Protein AF-D3FB21-F1 (afdb_monomer_lite)

Radius of gyration: 20.63 Å; chains: 1; bounding box: 54×38×69 Å

Organism: Conexibacter woesei (strain DSM 14684 / CCUG 47730 / CIP 108061 / JCM 11494 / NBRC 100937 / ID131577) (NCBI:txid469383)

Foldseek 3Di:
DWDKDKFKKWKWKWKKKKKWFWDWPDDDPAKIKTWIKIKMKTAGLPDTDIWMWIATDFKIKIFWRKDFQRIKMWIDIPDIDIDQDDPPDDGDDDDDADTGMFTAMKTKMKIFADAQDPPDDPVRPRWTFIKIKIAGADRAAGDVSSCVRQPPFADEQSPPPQRQDSNRHHGDIHIATQPGTSVVVVPADAFDKDKAKWWWWAFRNYIYTDRDDDDDDDDDDGMIMTMIMIMMMHGHD

Structure (mmCIF, N/CA/C/O backbone):
data_AF-D3FB21-F1
#
_entry.id   AF-D3FB21-F1
#
loop_
_atom_site.group_PDB
_atom_site.id
_atom_site.type_symbol
_atom_site.label_atom_id
_atom_site.label_alt_id
_atom_site.label_comp_id
_atom_site.label_asym_id
_atom_site.label_entity_id
_atom_site.label_seq_id
_atom_site.pdbx_PDB_ins_code
_atom_site.Cartn_x
_atom_site.Cartn_y
_atom_site.Cartn_z
_atom_site.occupancy
_atom_site.B_iso_or_equiv
_atom_site.auth_seq_id
_atom_site.auth_comp_id
_atom_site.auth_asym_id
_atom_site.auth_atom_id
_atom_site.pdbx_PDB_model_num
ATOM 1 N N . MET A 1 1 ? -33.793 0.107 12.041 1.00 43.72 1 MET A N 1
ATOM 2 C CA . MET A 1 1 ? -32.694 1.070 11.803 1.00 43.72 1 MET A CA 1
ATOM 3 C C . MET A 1 1 ? -31.368 0.356 12.033 1.00 43.72 1 MET A C 1
ATOM 5 O O . MET A 1 1 ? -31.264 -0.307 13.063 1.00 43.72 1 MET A O 1
ATOM 9 N N . PRO A 1 2 ? -30.390 0.428 11.112 1.00 54.47 2 PRO A N 1
ATOM 10 C CA . PRO A 1 2 ? -29.080 -0.192 11.311 1.00 54.47 2 PRO A CA 1
ATOM 11 C C . PRO A 1 2 ? -28.399 0.386 12.555 1.00 54.47 2 PRO A C 1
ATOM 13 O O . PRO A 1 2 ? -28.370 1.603 12.744 1.00 54.47 2 PRO A O 1
ATOM 16 N N . LYS A 1 3 ? -27.860 -0.474 13.425 1.00 71.75 3 LYS A N 1
ATOM 17 C CA . LYS A 1 3 ? -27.187 -0.044 14.657 1.00 71.75 3 LYS A CA 1
ATOM 18 C C . LYS A 1 3 ? -25.787 0.476 14.325 1.00 71.75 3 LYS A C 1
ATOM 20 O O . LYS A 1 3 ? -24.827 -0.290 14.289 1.00 71.75 3 LYS A O 1
ATOM 25 N N . LEU A 1 4 ? -25.679 1.782 14.092 1.00 80.31 4 LEU A N 1
ATOM 26 C CA . LEU A 1 4 ? -24.396 2.467 13.962 1.00 80.31 4 LEU A CA 1
ATOM 27 C C . LEU A 1 4 ? -23.657 2.414 15.304 1.00 80.31 4 LEU A C 1
ATOM 29 O O . LEU A 1 4 ? -24.146 2.929 16.309 1.00 80.31 4 LEU A O 1
ATOM 33 N N . THR A 1 5 ? -22.481 1.791 15.323 1.00 87.19 5 THR A N 1
ATOM 34 C CA . THR A 1 5 ? -21.623 1.750 16.512 1.00 87.19 5 THR A CA 1
ATOM 35 C C . THR A 1 5 ? -20.340 2.513 16.228 1.00 87.19 5 THR A C 1
ATOM 37 O O . THR A 1 5 ? -19.599 2.161 15.313 1.00 87.19 5 THR A O 1
ATOM 40 N N . ASN A 1 6 ? -20.077 3.545 17.031 1.00 91.44 6 ASN A N 1
ATOM 41 C CA . ASN A 1 6 ? -18.876 4.366 16.944 1.00 91.44 6 ASN A CA 1
ATOM 42 C C . ASN A 1 6 ? -18.119 4.317 18.266 1.00 91.44 6 ASN A C 1
ATOM 44 O O . ASN A 1 6 ? -18.708 4.551 19.321 1.00 91.44 6 ASN A O 1
ATOM 48 N N . TYR A 1 7 ? -16.816 4.053 18.218 1.00 92.69 7 TYR A N 1
ATOM 49 C CA . TYR A 1 7 ? -15.962 4.190 19.395 1.00 92.69 7 TYR A CA 1
ATOM 50 C C . TYR A 1 7 ? -14.536 4.612 19.027 1.00 92.69 7 TYR A C 1
ATOM 52 O O . TYR A 1 7 ? -14.053 4.322 17.926 1.00 92.69 7 TYR A O 1
ATOM 60 N N . PRO A 1 8 ? -13.831 5.300 19.944 1.00 96.62 8 PRO A N 1
ATOM 61 C CA . PRO A 1 8 ? -12.456 5.700 19.710 1.00 96.62 8 PRO A CA 1
ATOM 62 C C . PRO A 1 8 ? -11.529 4.480 19.736 1.00 96.62 8 PRO A C 1
ATOM 64 O O . PRO A 1 8 ? -11.621 3.595 20.598 1.00 96.62 8 PRO A O 1
ATOM 67 N N . ALA A 1 9 ? -10.591 4.459 18.797 1.00 97.88 9 ALA A N 1
ATOM 68 C CA . ALA A 1 9 ? -9.589 3.418 18.645 1.00 97.88 9 ALA A CA 1
ATOM 69 C C . ALA A 1 9 ? -8.212 4.023 18.329 1.00 97.88 9 ALA A C 1
ATOM 71 O O . ALA A 1 9 ? -8.063 5.227 18.104 1.00 97.88 9 ALA A O 1
ATOM 72 N N . THR A 1 10 ? -7.185 3.180 18.307 1.00 98.50 10 THR A N 1
ATOM 73 C CA . THR A 1 10 ? -5.897 3.500 17.691 1.00 98.50 10 THR A CA 1
ATOM 74 C C . THR A 1 10 ? -5.586 2.523 16.572 1.00 98.50 10 THR A C 1
ATOM 76 O O . THR A 1 10 ? -5.784 1.325 16.765 1.00 98.50 10 THR A O 1
ATOM 79 N N . LEU A 1 11 ? -5.064 3.027 15.457 1.00 98.44 11 LEU A N 1
ATOM 80 C CA . LEU A 1 11 ? -4.566 2.257 14.323 1.00 98.44 11 LEU A CA 1
ATOM 81 C C . LEU A 1 11 ? -3.045 2.400 14.238 1.00 98.44 11 LEU A C 1
ATOM 83 O O . LEU A 1 11 ? -2.527 3.516 14.269 1.00 98.44 11 LEU A O 1
ATOM 87 N N . ASP A 1 12 ? -2.351 1.279 14.129 1.00 98.50 12 ASP A N 1
ATOM 88 C CA . ASP A 1 12 ? -0.922 1.204 13.855 1.00 98.50 12 ASP A CA 1
ATOM 89 C C . ASP A 1 12 ? -0.686 0.366 12.603 1.00 98.50 12 ASP A C 1
ATOM 91 O O . ASP A 1 12 ? -1.374 -0.635 12.388 1.00 98.50 12 ASP A O 1
ATOM 95 N N . VAL A 1 13 ? 0.249 0.816 11.775 1.00 98.19 13 VAL A N 1
ATOM 96 C CA . VAL A 1 13 ? 0.562 0.231 10.473 1.00 98.19 13 VAL A CA 1
ATOM 97 C C . VAL A 1 13 ? 2.048 0.399 10.221 1.00 98.19 13 VAL A C 1
ATOM 99 O O . VAL A 1 13 ? 2.577 1.508 10.346 1.00 98.19 13 VAL A O 1
ATOM 102 N N . SER A 1 14 ? 2.691 -0.689 9.824 1.00 98.12 14 SER A N 1
ATOM 103 C CA . SER A 1 14 ? 4.052 -0.698 9.303 1.00 98.12 14 SER A CA 1
ATOM 104 C C . SER A 1 14 ? 4.204 -1.836 8.307 1.00 98.12 14 SER A C 1
ATOM 106 O O . SER A 1 14 ? 3.656 -2.917 8.508 1.00 98.12 14 SER A O 1
ATOM 108 N N . GLY A 1 15 ? 4.931 -1.615 7.224 1.00 97.19 15 GLY A N 1
ATOM 109 C CA . GLY A 1 15 ? 5.180 -2.668 6.258 1.00 97.19 15 GLY A CA 1
ATOM 110 C C . GLY A 1 15 ? 5.773 -2.164 4.966 1.00 97.19 15 GLY A C 1
ATOM 111 O O . GLY A 1 15 ? 5.906 -0.956 4.758 1.00 97.19 15 GLY A O 1
ATOM 112 N N . GLN A 1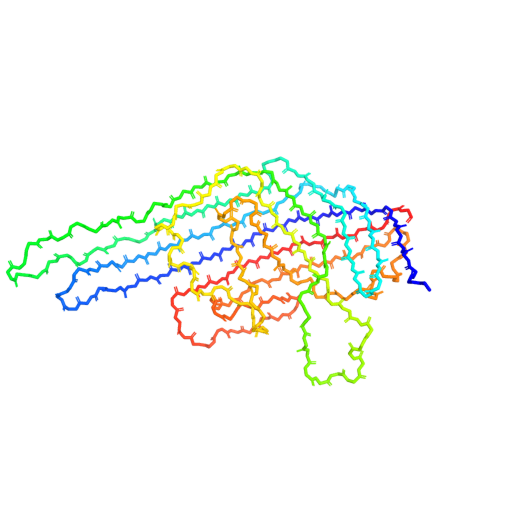 16 ? 6.094 -3.130 4.121 1.00 96.00 16 GLN A N 1
ATOM 113 C CA . GLN A 1 16 ? 6.663 -2.900 2.810 1.00 96.00 16 GLN A CA 1
ATOM 114 C C . GLN A 1 16 ? 6.163 -3.942 1.813 1.00 96.00 16 GLN A C 1
ATOM 116 O O . GLN A 1 16 ? 5.840 -5.078 2.185 1.00 96.00 16 GLN A O 1
ATOM 121 N N . ILE A 1 17 ? 6.152 -3.561 0.546 1.00 92.94 17 ILE A N 1
ATOM 122 C CA . ILE A 1 17 ? 5.959 -4.440 -0.601 1.00 92.94 17 ILE A CA 1
ATOM 123 C C . ILE A 1 17 ? 7.071 -4.158 -1.605 1.00 92.94 17 ILE A C 1
ATOM 125 O O . ILE A 1 17 ? 7.418 -3.006 -1.835 1.00 92.94 17 ILE A O 1
ATOM 129 N N . HIS A 1 18 ? 7.612 -5.224 -2.168 1.00 93.12 18 HIS A N 1
ATOM 130 C CA . HIS A 1 18 ? 8.576 -5.221 -3.246 1.00 93.12 18 HIS A CA 1
ATOM 131 C C . HIS A 1 18 ? 7.958 -5.952 -4.437 1.00 93.12 18 HIS A C 1
ATOM 133 O O . HIS A 1 18 ? 7.469 -7.081 -4.294 1.00 93.12 18 HIS A O 1
ATOM 139 N N . VAL A 1 19 ? 7.964 -5.303 -5.594 1.00 89.88 19 VAL A N 1
ATOM 140 C CA . VAL A 1 19 ? 7.513 -5.858 -6.865 1.00 89.88 19 VAL A CA 1
ATOM 141 C C . VAL A 1 19 ? 8.673 -5.795 -7.839 1.00 89.88 19 VAL A C 1
ATOM 143 O O . VAL A 1 19 ? 9.201 -4.720 -8.095 1.00 89.88 19 VAL A O 1
ATOM 146 N N . LYS A 1 20 ? 9.043 -6.942 -8.396 1.00 90.12 20 LYS A N 1
ATOM 147 C CA . LYS A 1 20 ? 10.056 -7.043 -9.442 1.00 90.12 20 LYS A CA 1
ATOM 148 C C . LYS A 1 20 ? 9.376 -7.486 -10.722 1.00 90.12 20 LYS A C 1
ATOM 150 O O . LYS A 1 20 ? 8.765 -8.552 -10.710 1.00 90.12 20 LYS A O 1
ATOM 155 N N . ALA A 1 21 ? 9.490 -6.696 -11.781 1.00 86.44 21 ALA A N 1
ATOM 156 C CA . ALA A 1 21 ? 8.988 -7.001 -13.113 1.00 86.44 21 ALA A CA 1
ATOM 157 C C . ALA A 1 21 ? 10.152 -7.015 -14.109 1.00 86.44 21 ALA A C 1
ATOM 159 O O . ALA A 1 21 ? 10.964 -6.094 -14.135 1.00 86.44 21 ALA A O 1
ATOM 160 N N . GLU A 1 22 ? 10.228 -8.045 -14.931 1.00 85.94 22 GLU A N 1
ATOM 161 C CA . GLU A 1 22 ? 11.150 -8.165 -16.049 1.00 85.94 22 GLU A CA 1
ATOM 162 C C . GLU A 1 22 ? 10.314 -8.170 -17.333 1.00 85.94 22 GLU A C 1
ATOM 164 O O . GLU A 1 22 ? 9.177 -8.652 -17.364 1.00 85.94 22 GLU A O 1
ATOM 169 N N . ALA A 1 23 ? 10.835 -7.558 -18.385 1.00 80.25 23 ALA A N 1
ATOM 170 C CA . ALA A 1 23 ? 10.214 -7.600 -19.695 1.00 80.25 23 ALA A CA 1
ATOM 171 C C . ALA A 1 23 ? 11.308 -7.677 -20.743 1.00 80.25 23 ALA A C 1
ATOM 173 O O . ALA A 1 23 ? 12.210 -6.847 -20.746 1.00 80.25 23 ALA A O 1
ATOM 174 N N . ASP A 1 24 ? 11.189 -8.665 -21.619 1.00 80.81 24 ASP A N 1
ATOM 175 C CA . ASP A 1 24 ? 12.094 -8.897 -22.731 1.00 80.81 24 ASP A CA 1
ATOM 176 C C . ASP A 1 24 ? 11.257 -9.013 -24.006 1.00 80.81 24 ASP A C 1
ATOM 178 O O . ASP A 1 24 ? 10.525 -9.987 -24.206 1.00 80.81 24 ASP A O 1
ATOM 182 N N . ASP A 1 25 ? 11.315 -7.982 -24.844 1.00 75.25 25 ASP A N 1
ATOM 183 C CA . ASP A 1 25 ? 10.778 -8.011 -26.207 1.00 75.25 25 ASP A CA 1
ATOM 184 C C . ASP A 1 25 ? 11.900 -7.997 -27.262 1.00 75.25 25 ASP A C 1
ATOM 186 O O . ASP A 1 25 ? 11.672 -7.682 -28.435 1.00 75.25 25 ASP A O 1
ATOM 190 N N . THR A 1 26 ? 13.117 -8.397 -26.867 1.00 73.56 26 THR A N 1
ATOM 191 C CA . THR A 1 26 ? 14.251 -8.534 -27.780 1.00 73.56 26 THR A CA 1
ATOM 192 C C . THR A 1 26 ? 14.022 -9.713 -28.733 1.00 73.56 26 THR A C 1
ATOM 194 O O . THR A 1 26 ? 14.192 -10.890 -28.420 1.00 73.56 26 THR A O 1
ATOM 197 N N . GLY A 1 27 ? 13.560 -9.391 -29.939 1.00 67.88 27 GLY A N 1
ATOM 198 C CA . GLY A 1 27 ? 13.353 -10.350 -31.021 1.00 67.88 27 GLY A CA 1
ATOM 199 C C . GLY A 1 27 ? 14.577 -10.500 -31.923 1.00 67.88 27 GLY A C 1
ATOM 200 O O . GLY A 1 27 ? 15.463 -9.641 -31.970 1.00 67.88 27 GLY A O 1
ATOM 201 N N . GLU A 1 28 ? 14.600 -11.569 -32.726 1.00 60.09 28 GLU A N 1
ATOM 202 C CA . GLU A 1 28 ? 15.516 -11.643 -33.864 1.00 60.09 28 GLU A CA 1
ATOM 203 C C . GLU A 1 28 ? 15.156 -10.533 -34.863 1.00 60.09 28 GLU A C 1
ATOM 205 O O . GLU A 1 28 ? 14.170 -10.610 -35.593 1.00 60.09 28 GLU A O 1
ATOM 210 N N . CYS A 1 29 ? 15.981 -9.489 -34.893 1.00 68.50 29 CYS A N 1
ATOM 211 C CA . CYS A 1 29 ? 15.909 -8.396 -35.856 1.00 68.50 29 CYS A CA 1
ATOM 212 C C . CYS A 1 29 ? 14.747 -7.404 -35.763 1.00 68.50 29 CYS A C 1
ATOM 214 O O . CYS A 1 29 ? 14.314 -6.861 -36.781 1.00 68.50 29 CYS A O 1
ATOM 216 N N . THR A 1 30 ? 14.343 -7.046 -34.545 1.00 73.50 30 THR A N 1
ATOM 217 C CA . THR A 1 30 ? 13.462 -5.897 -34.284 1.00 73.50 30 THR A CA 1
ATOM 218 C C . THR A 1 30 ? 13.980 -5.044 -33.121 1.00 73.50 30 THR A C 1
ATOM 220 O O . THR A 1 30 ? 14.551 -5.610 -32.188 1.00 73.50 30 THR A O 1
ATOM 223 N N . PRO A 1 31 ? 13.781 -3.706 -33.145 1.00 76.69 31 PRO A N 1
ATOM 224 C CA . PRO A 1 31 ? 13.944 -2.856 -31.968 1.00 76.69 31 PRO A CA 1
ATOM 225 C C . PRO A 1 31 ? 13.202 -3.437 -30.761 1.00 76.69 31 PRO A C 1
ATOM 227 O O . PRO A 1 31 ? 11.996 -3.656 -30.849 1.00 76.69 31 PRO A O 1
ATOM 230 N N . GLY A 1 32 ? 13.924 -3.694 -29.674 1.00 80.06 32 GLY A N 1
ATOM 231 C CA . GLY A 1 32 ? 13.385 -4.238 -28.428 1.00 80.06 32 GLY A CA 1
ATOM 232 C C . GLY A 1 32 ? 14.238 -3.849 -27.220 1.00 80.06 32 GLY A C 1
ATOM 233 O O . GLY A 1 32 ? 15.361 -3.359 -27.368 1.00 80.06 32 GLY A O 1
ATOM 234 N N . GLN A 1 33 ? 13.688 -4.050 -26.033 1.00 83.00 33 GLN A N 1
ATOM 235 C CA . GLN A 1 33 ? 14.217 -3.768 -24.714 1.00 83.00 33 GLN A CA 1
ATOM 236 C C . GLN A 1 33 ? 14.093 -5.018 -23.830 1.00 83.00 33 GLN A C 1
ATOM 238 O O . GLN A 1 33 ? 13.030 -5.620 -23.705 1.00 83.00 33 GLN A O 1
ATOM 243 N N . ASP A 1 34 ? 15.191 -5.354 -23.167 1.00 84.88 34 ASP A N 1
ATOM 244 C CA . ASP A 1 34 ? 15.238 -6.247 -22.014 1.00 84.88 34 ASP A CA 1
ATOM 245 C C . ASP A 1 34 ? 15.445 -5.369 -20.775 1.00 84.88 34 ASP A C 1
ATOM 247 O O . ASP A 1 34 ? 16.469 -4.685 -20.626 1.00 84.88 34 ASP A O 1
ATOM 251 N N . VAL A 1 35 ? 14.413 -5.296 -19.938 1.00 86.06 35 VAL A N 1
ATOM 252 C CA . VAL A 1 35 ? 14.345 -4.420 -18.773 1.00 86.06 35 VAL A CA 1
ATOM 253 C C . VAL A 1 35 ? 14.040 -5.198 -17.505 1.00 86.06 35 VAL A C 1
ATOM 255 O O . VAL A 1 35 ? 13.210 -6.102 -17.482 1.00 86.06 35 VAL A O 1
ATOM 258 N N . THR A 1 36 ? 14.643 -4.775 -16.399 1.00 89.25 36 THR A N 1
ATOM 259 C CA . THR A 1 36 ? 14.198 -5.152 -15.052 1.00 89.25 36 THR A CA 1
ATOM 260 C C . THR A 1 36 ? 13.834 -3.906 -14.272 1.00 89.25 36 THR A C 1
ATOM 262 O O . THR A 1 36 ? 14.670 -3.018 -14.087 1.00 89.25 36 THR A O 1
ATOM 265 N N . VAL A 1 37 ? 12.586 -3.853 -13.819 1.00 88.88 37 VAL A N 1
ATOM 266 C CA . VAL A 1 37 ? 12.043 -2.772 -13.010 1.00 88.88 37 VAL A CA 1
ATOM 267 C C . VAL A 1 37 ? 11.694 -3.297 -11.624 1.00 88.88 37 VAL A C 1
ATOM 269 O O . VAL A 1 37 ? 10.926 -4.246 -11.464 1.00 88.88 37 VAL A O 1
ATOM 272 N N . ASP A 1 38 ? 12.246 -2.637 -10.616 1.00 92.19 38 ASP A N 1
ATOM 273 C CA . ASP A 1 38 ? 12.006 -2.909 -9.209 1.00 92.19 38 ASP A CA 1
ATOM 274 C C . ASP A 1 38 ? 11.188 -1.769 -8.600 1.00 92.19 38 ASP A C 1
ATOM 276 O O . ASP A 1 38 ? 11.511 -0.589 -8.761 1.00 92.19 38 ASP A O 1
ATOM 280 N N . PHE A 1 39 ? 10.141 -2.125 -7.865 1.00 91.69 39 PHE A N 1
ATOM 281 C CA . PHE A 1 39 ? 9.290 -1.196 -7.143 1.00 91.69 39 PHE A CA 1
ATOM 282 C C . PHE A 1 39 ? 9.205 -1.564 -5.672 1.00 91.69 39 PHE A C 1
ATOM 284 O O . PHE A 1 39 ? 8.692 -2.620 -5.310 1.00 91.69 39 PHE A O 1
ATOM 291 N N . ASP A 1 40 ? 9.644 -0.653 -4.813 1.00 94.62 40 ASP A N 1
ATOM 292 C CA . ASP A 1 40 ? 9.477 -0.755 -3.369 1.00 94.62 40 ASP A CA 1
ATOM 293 C C . ASP A 1 40 ? 8.445 0.260 -2.888 1.00 94.62 40 ASP A C 1
ATOM 295 O O . ASP A 1 40 ? 8.567 1.459 -3.153 1.00 94.62 40 ASP A O 1
ATOM 299 N N . ALA A 1 41 ? 7.468 -0.193 -2.109 1.00 94.88 41 ALA A N 1
ATOM 300 C CA . ALA A 1 41 ? 6.576 0.684 -1.367 1.00 94.88 41 ALA A CA 1
ATOM 301 C C . ALA A 1 41 ? 6.693 0.423 0.131 1.00 94.88 41 ALA A C 1
ATOM 303 O O . ALA A 1 41 ? 6.412 -0.678 0.597 1.00 94.88 41 ALA A O 1
ATOM 304 N N . ASP A 1 42 ? 7.026 1.462 0.892 1.00 97.38 42 ASP A N 1
ATOM 305 C CA . ASP A 1 42 ? 7.068 1.446 2.350 1.00 97.38 42 ASP A CA 1
ATOM 306 C C . ASP A 1 42 ? 5.921 2.293 2.911 1.00 97.38 42 ASP A C 1
ATOM 308 O O . ASP A 1 42 ? 5.720 3.446 2.510 1.00 97.38 42 ASP A O 1
ATOM 312 N N . ALA A 1 43 ? 5.200 1.765 3.901 1.00 97.69 43 ALA A N 1
ATOM 313 C CA . ALA A 1 43 ? 4.182 2.516 4.628 1.00 97.69 43 ALA A CA 1
ATOM 314 C C . ALA A 1 43 ? 4.305 2.291 6.134 1.00 97.69 43 ALA A C 1
ATOM 316 O O . ALA A 1 43 ? 4.184 1.172 6.628 1.00 97.69 43 ALA A O 1
ATOM 317 N N . GLU A 1 44 ? 4.486 3.370 6.892 1.00 98.06 44 GLU A N 1
ATOM 318 C CA . GLU A 1 44 ? 4.661 3.289 8.338 1.00 98.06 44 GLU A CA 1
ATOM 319 C C . GLU A 1 44 ? 4.047 4.496 9.053 1.00 98.06 44 GLU A C 1
ATOM 321 O O . GLU A 1 44 ? 4.332 5.640 8.711 1.00 98.06 44 GLU A O 1
ATOM 326 N N . LEU A 1 45 ? 3.258 4.272 10.110 1.00 98.31 45 LEU A N 1
ATOM 327 C CA . LEU A 1 45 ? 2.711 5.330 10.975 1.00 98.31 45 LEU A CA 1
ATOM 328 C C . LEU A 1 45 ? 3.667 5.753 12.110 1.00 98.31 45 LEU A C 1
ATOM 330 O O . LEU A 1 45 ? 3.509 6.850 12.677 1.00 98.31 45 LEU A O 1
ATOM 334 N N . GLY A 1 46 ? 4.670 4.918 12.408 1.00 96.56 46 GLY A N 1
ATOM 335 C CA . GLY A 1 46 ? 5.715 5.094 13.430 1.00 96.56 46 GLY A CA 1
ATOM 336 C C . GLY A 1 46 ? 5.241 4.968 14.882 1.00 96.56 46 GLY A C 1
ATOM 337 O O . GLY A 1 46 ? 6.054 4.933 15.797 1.00 96.56 46 GLY A O 1
ATOM 338 N N . ARG A 1 47 ? 3.924 4.970 15.108 1.00 97.19 47 ARG A N 1
ATOM 339 C CA . ARG A 1 47 ? 3.254 4.723 16.389 1.00 97.19 47 ARG A CA 1
ATOM 340 C C . ARG A 1 47 ? 1.745 4.603 16.157 1.00 97.19 47 ARG A C 1
ATOM 342 O O . ARG A 1 47 ? 1.245 5.231 15.213 1.00 97.19 47 ARG A O 1
ATOM 349 N N . PRO A 1 48 ? 0.996 3.974 17.081 1.00 98.12 48 PRO A N 1
ATOM 350 C CA . PRO A 1 48 ? -0.460 3.974 17.038 1.00 98.12 48 PRO A CA 1
ATOM 351 C C . PRO A 1 48 ? -1.038 5.396 16.964 1.00 98.12 48 PRO A C 1
ATOM 353 O O . PRO A 1 48 ? -0.704 6.276 17.765 1.00 98.12 48 PRO A O 1
ATOM 356 N N . ARG A 1 49 ? -1.932 5.633 16.002 1.00 98.25 49 ARG A N 1
ATOM 357 C CA . ARG A 1 49 ? -2.623 6.910 15.779 1.00 98.25 49 ARG A CA 1
ATOM 358 C C . ARG A 1 49 ? -4.086 6.792 16.157 1.00 98.25 49 ARG A C 1
ATOM 360 O O . ARG A 1 49 ? -4.722 5.790 15.856 1.00 98.25 49 ARG A O 1
ATOM 367 N N . ARG A 1 50 ? -4.633 7.823 16.803 1.00 98.06 50 ARG A N 1
ATOM 368 C CA . ARG A 1 50 ? -6.061 7.868 17.141 1.00 98.06 50 ARG A CA 1
ATOM 369 C C . ARG A 1 50 ? -6.901 7.868 15.868 1.00 98.06 50 ARG A C 1
ATOM 371 O O . ARG A 1 50 ? -6.620 8.635 14.951 1.00 98.06 50 ARG A O 1
ATOM 378 N N . VAL A 1 51 ? -7.935 7.038 15.859 1.00 98.12 51 VAL A N 1
ATOM 379 C CA . VAL A 1 51 ? -8.941 6.964 14.801 1.00 98.12 51 VAL A CA 1
ATOM 380 C C . VAL A 1 51 ? -10.326 6.776 15.420 1.00 98.12 51 VAL A C 1
ATOM 382 O O . VAL A 1 51 ? -10.456 6.237 16.521 1.00 98.12 51 VAL A O 1
ATOM 385 N N . SER A 1 52 ? -11.367 7.208 14.717 1.00 96.94 52 SER A N 1
ATOM 386 C CA . SER A 1 52 ? -12.740 6.794 15.011 1.00 96.94 52 SER A CA 1
ATOM 387 C C . SER A 1 52 ? -13.012 5.497 14.270 1.00 96.94 52 SER A C 1
ATOM 389 O O . SER A 1 52 ? -12.837 5.480 13.053 1.00 96.94 52 SER A O 1
ATOM 391 N N . LEU A 1 53 ? -13.408 4.433 14.973 1.00 95.38 53 LEU A N 1
ATOM 392 C CA . LEU A 1 53 ? -13.931 3.227 14.338 1.00 95.38 53 LEU A CA 1
ATOM 393 C C . LEU A 1 53 ? -15.446 3.353 14.216 1.00 95.38 53 LEU A C 1
ATOM 395 O O . LEU A 1 53 ? -16.128 3.589 15.213 1.00 95.38 53 LEU A O 1
ATOM 399 N N . THR A 1 54 ? -15.944 3.139 13.008 1.00 94.81 54 THR A N 1
ATOM 400 C CA . THR A 1 54 ? -17.359 3.139 12.663 1.00 94.81 54 THR A CA 1
ATOM 401 C C . THR A 1 54 ? -17.724 1.765 12.133 1.00 94.81 54 THR A C 1
ATOM 403 O O . THR A 1 54 ? -17.112 1.264 11.191 1.00 94.81 54 THR A O 1
ATOM 406 N N . ILE A 1 55 ? -18.726 1.151 12.752 1.00 90.50 55 ILE A N 1
ATOM 407 C CA . ILE A 1 55 ? -19.292 -0.126 12.327 1.00 90.50 55 ILE A CA 1
ATOM 408 C C . ILE A 1 55 ? -20.747 0.123 11.941 1.00 90.50 55 ILE A C 1
ATOM 410 O O . ILE A 1 55 ? -21.531 0.617 12.757 1.00 90.50 55 ILE A O 1
ATOM 414 N N . PHE A 1 56 ? -21.099 -0.201 10.701 1.00 86.38 56 PHE A N 1
ATOM 415 C CA . PHE A 1 56 ? -22.428 0.023 10.136 1.00 86.38 56 PHE A CA 1
ATOM 416 C C . PHE A 1 56 ? -22.739 -1.059 9.113 1.00 86.38 56 PHE A C 1
ATOM 418 O O . PHE A 1 56 ? -21.861 -1.397 8.339 1.00 86.38 56 PHE A O 1
ATOM 425 N N . ASP A 1 57 ? -23.962 -1.591 9.135 1.00 78.31 57 ASP A N 1
ATOM 426 C CA . ASP A 1 57 ? -24.537 -2.504 8.132 1.00 78.31 57 ASP A CA 1
ATOM 427 C C . ASP A 1 57 ? -23.521 -3.385 7.380 1.00 78.31 57 ASP A C 1
ATOM 429 O O . ASP A 1 57 ? -23.176 -3.159 6.222 1.00 78.31 57 ASP A O 1
ATOM 433 N N . GLY A 1 58 ? -22.930 -4.339 8.100 1.00 76.25 58 GLY A N 1
ATOM 434 C CA . GLY A 1 58 ? -21.956 -5.251 7.515 1.00 76.25 58 GLY A CA 1
ATOM 435 C C . GLY A 1 58 ? -20.540 -4.683 7.319 1.00 76.25 58 GLY A C 1
ATOM 436 O O . GLY A 1 58 ? -19.594 -5.450 7.253 1.00 76.25 58 GLY A O 1
ATOM 437 N N . ALA A 1 59 ? -20.328 -3.375 7.331 1.00 85.44 59 ALA A N 1
ATOM 438 C CA . ALA A 1 59 ? -19.042 -2.732 7.084 1.00 85.44 59 ALA A CA 1
ATOM 439 C C . ALA A 1 59 ? -18.320 -2.246 8.355 1.00 85.44 59 ALA A C 1
ATOM 441 O O . ALA A 1 59 ? -18.906 -1.988 9.411 1.00 85.44 59 ALA A O 1
ATOM 442 N N . VAL A 1 60 ? -17.004 -2.084 8.211 1.00 90.25 60 VAL A N 1
ATOM 443 C CA . VAL A 1 60 ? -16.119 -1.426 9.174 1.00 90.25 60 VAL A CA 1
ATOM 444 C C . VAL A 1 60 ? -15.355 -0.338 8.438 1.00 90.25 60 VAL A C 1
ATOM 446 O O . VAL A 1 60 ? -14.797 -0.590 7.372 1.00 90.25 60 VAL A O 1
ATOM 449 N N . ALA A 1 61 ? -15.303 0.855 9.020 1.00 94.69 61 ALA A N 1
ATOM 450 C CA . ALA A 1 61 ? -14.492 1.956 8.529 1.00 94.69 61 ALA A CA 1
ATOM 451 C C . ALA A 1 61 ? -13.753 2.642 9.679 1.00 94.69 61 ALA A C 1
ATOM 453 O O . ALA A 1 61 ? -14.265 2.716 10.798 1.00 94.69 61 ALA A O 1
ATOM 454 N N . THR A 1 62 ? -12.568 3.187 9.412 1.00 97.25 62 THR A N 1
ATOM 455 C CA . THR A 1 62 ? -11.921 4.132 10.329 1.00 97.25 62 THR A CA 1
ATOM 456 C C . THR A 1 62 ? -11.707 5.490 9.683 1.00 97.25 62 THR A C 1
ATOM 458 O O . THR A 1 62 ? -11.486 5.588 8.480 1.00 97.25 62 THR A O 1
ATOM 461 N N . SER A 1 63 ? -11.648 6.547 10.494 1.00 97.69 63 SER A N 1
ATOM 462 C CA . SER A 1 63 ? -11.029 7.804 10.053 1.00 97.69 63 SER A CA 1
ATOM 463 C C . SER A 1 63 ? -9.554 7.591 9.674 1.00 97.69 63 SER A C 1
ATOM 465 O O . SER A 1 63 ? -8.910 6.677 10.192 1.00 97.69 63 SER A O 1
ATOM 467 N N . PHE A 1 64 ? -8.979 8.481 8.861 1.00 97.75 64 PHE A N 1
ATOM 468 C CA . PHE A 1 64 ? -7.571 8.386 8.464 1.00 97.75 64 PHE A CA 1
ATOM 469 C C . PHE A 1 64 ? -6.597 8.565 9.637 1.00 97.75 64 PHE A C 1
ATOM 471 O O . PHE A 1 64 ? -6.550 9.625 10.270 1.00 97.75 64 PHE A O 1
ATOM 478 N N . ALA A 1 65 ? -5.736 7.573 9.844 1.00 98.12 65 ALA A N 1
ATOM 479 C CA . ALA A 1 65 ? -4.458 7.746 10.514 1.00 98.12 65 ALA A CA 1
ATOM 480 C C . ALA A 1 65 ? -3.461 8.380 9.535 1.00 98.12 65 ALA A C 1
ATOM 482 O O . ALA A 1 65 ? -3.374 7.963 8.382 1.00 98.12 65 ALA A O 1
ATOM 483 N N . ARG A 1 66 ? -2.719 9.402 9.979 1.00 98.25 66 ARG A N 1
ATOM 484 C CA . ARG A 1 66 ? -1.807 10.162 9.112 1.00 98.25 66 ARG A CA 1
ATOM 485 C C . ARG A 1 66 ? -0.389 10.235 9.670 1.00 98.25 66 ARG A C 1
ATOM 487 O O . ARG A 1 66 ? -0.209 10.444 10.874 1.00 98.25 66 ARG A O 1
ATOM 494 N N . LYS A 1 67 ? 0.607 10.144 8.786 1.00 98.19 67 LYS A N 1
ATOM 495 C CA . LYS A 1 67 ? 2.015 10.477 9.072 1.00 98.19 67 LYS A CA 1
ATOM 496 C C . LYS A 1 67 ? 2.621 11.179 7.860 1.00 98.19 67 LYS A C 1
ATOM 498 O O . LYS A 1 67 ? 2.682 10.606 6.775 1.00 98.19 67 LYS A O 1
ATOM 503 N N . ALA A 1 68 ? 3.086 12.413 8.048 1.00 97.75 68 ALA A N 1
ATOM 504 C CA . ALA A 1 68 ? 3.869 13.107 7.031 1.00 97.75 68 ALA A CA 1
ATOM 505 C C . ALA A 1 68 ? 5.124 12.290 6.702 1.00 97.75 68 ALA A C 1
ATOM 507 O O . ALA A 1 68 ? 5.765 11.771 7.618 1.00 97.75 68 ALA A O 1
ATOM 508 N N . ARG A 1 69 ? 5.466 12.174 5.412 1.00 96.69 69 ARG A N 1
ATOM 509 C CA . ARG A 1 69 ? 6.605 11.363 4.937 1.00 96.69 69 ARG A CA 1
ATOM 510 C C . ARG A 1 69 ? 6.534 9.885 5.363 1.00 96.69 69 ARG A C 1
ATOM 512 O O . ARG A 1 69 ? 7.564 9.231 5.467 1.00 96.69 69 ARG A O 1
ATOM 519 N N . GLY A 1 70 ? 5.334 9.383 5.664 1.00 97.12 70 GLY A N 1
ATOM 520 C CA . GLY A 1 70 ? 5.1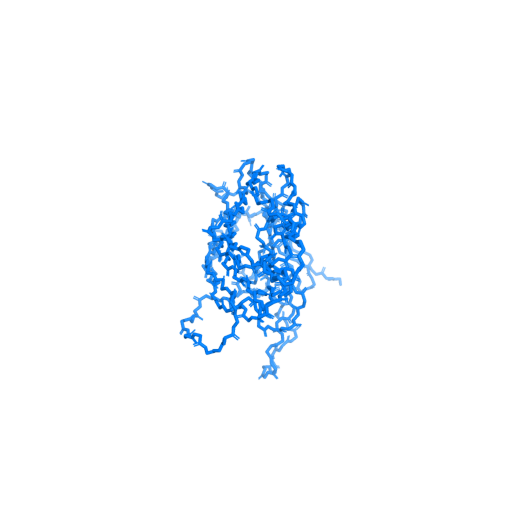07 8.010 6.117 1.00 97.12 70 GLY A CA 1
ATOM 521 C C . GLY A 1 70 ? 4.888 6.996 5.003 1.00 97.12 70 GLY A C 1
ATOM 522 O O . GLY A 1 70 ? 4.801 5.814 5.308 1.00 97.12 70 GLY A O 1
ATOM 523 N N . ALA A 1 71 ? 4.743 7.459 3.760 1.00 97.50 71 ALA A N 1
ATOM 524 C CA . ALA A 1 71 ? 4.604 6.625 2.575 1.00 97.50 71 ALA A CA 1
ATOM 525 C C . ALA A 1 71 ? 5.754 6.944 1.619 1.00 97.50 71 ALA A C 1
ATOM 527 O O . ALA A 1 71 ? 5.990 8.118 1.299 1.00 97.50 71 ALA A O 1
ATOM 528 N N . VAL A 1 72 ? 6.464 5.910 1.188 1.00 97.12 72 VAL A N 1
ATOM 529 C CA . VAL A 1 72 ? 7.578 5.996 0.244 1.00 97.12 72 VAL A CA 1
ATOM 530 C C . VAL A 1 72 ? 7.312 5.008 -0.877 1.00 97.12 72 VAL A C 1
ATOM 532 O O . VAL A 1 72 ? 6.917 3.883 -0.612 1.00 97.12 72 VAL A O 1
ATOM 535 N N . HIS A 1 73 ? 7.530 5.455 -2.103 1.00 94.81 73 HIS A N 1
ATOM 536 C CA . HIS A 1 73 ? 7.588 4.629 -3.295 1.00 94.81 73 HIS A CA 1
ATOM 537 C C . HIS A 1 73 ? 8.971 4.813 -3.916 1.00 94.81 73 HIS A C 1
ATOM 539 O O . HIS A 1 73 ? 9.457 5.946 -4.002 1.00 94.81 73 HIS A O 1
ATOM 545 N N . LYS A 1 74 ? 9.608 3.736 -4.354 1.00 95.56 74 LYS A N 1
ATOM 546 C CA . LYS A 1 74 ? 10.856 3.774 -5.113 1.00 95.56 74 LYS A CA 1
ATOM 547 C C . LYS A 1 74 ? 10.680 2.900 -6.340 1.00 95.56 74 LYS A C 1
ATOM 549 O O . LYS A 1 74 ? 10.510 1.701 -6.182 1.00 95.56 74 LYS A O 1
ATOM 554 N N . GLY A 1 75 ? 10.734 3.496 -7.524 1.00 92.00 75 GLY A N 1
ATOM 555 C CA . GLY A 1 75 ? 10.967 2.765 -8.762 1.00 92.00 75 GLY A CA 1
ATOM 556 C C . GLY A 1 75 ? 12.450 2.808 -9.109 1.00 92.00 75 GLY A C 1
ATOM 557 O O . GLY A 1 75 ? 13.081 3.862 -8.986 1.00 92.00 75 GLY A O 1
ATOM 558 N N . ALA A 1 76 ? 12.996 1.685 -9.553 1.00 92.12 76 ALA A N 1
ATOM 559 C CA . ALA A 1 76 ? 14.355 1.573 -10.057 1.00 92.12 76 ALA A CA 1
ATOM 560 C C . ALA A 1 76 ? 14.381 0.708 -11.319 1.00 92.12 76 ALA A C 1
ATOM 562 O O . ALA A 1 76 ? 13.669 -0.285 -11.414 1.00 92.12 76 ALA A O 1
ATOM 563 N N . LEU A 1 77 ? 15.237 1.083 -12.265 1.00 89.81 77 LEU A N 1
ATOM 564 C CA . LEU A 1 77 ? 15.582 0.270 -13.425 1.00 89.81 77 LEU A CA 1
ATOM 565 C C . LEU A 1 77 ? 16.948 -0.367 -13.143 1.00 89.81 77 LEU A C 1
ATOM 567 O O . LEU A 1 77 ? 17.940 0.352 -13.013 1.00 89.81 77 LEU A O 1
ATOM 571 N N . THR A 1 78 ? 16.997 -1.687 -12.975 1.00 83.31 78 THR A N 1
ATOM 572 C CA . THR A 1 78 ? 18.210 -2.419 -12.558 1.00 83.31 78 THR A CA 1
ATOM 573 C C . THR A 1 78 ? 18.864 -3.201 -13.696 1.00 83.31 78 THR A C 1
ATOM 575 O O . THR A 1 78 ? 20.069 -3.449 -13.652 1.00 83.31 78 THR A O 1
ATOM 578 N N . GLY A 1 79 ? 18.102 -3.513 -14.745 1.00 75.56 79 GLY A N 1
ATOM 579 C CA . GLY A 1 79 ? 18.576 -4.075 -16.007 1.00 75.56 79 GLY A CA 1
ATOM 580 C C . GLY A 1 79 ? 18.025 -3.259 -17.169 1.00 75.56 79 GLY A C 1
ATOM 581 O O . GLY A 1 79 ? 16.837 -2.941 -17.177 1.00 75.56 79 GLY A O 1
ATOM 582 N N . TYR A 1 80 ? 18.887 -2.875 -18.109 1.00 81.62 80 TYR A N 1
ATOM 583 C CA . TYR A 1 80 ? 18.482 -2.237 -19.357 1.00 81.62 80 TYR A CA 1
ATOM 584 C C . TYR A 1 80 ? 19.404 -2.664 -20.486 1.00 81.62 80 TYR A C 1
ATOM 586 O O . TYR A 1 80 ? 20.610 -2.394 -20.459 1.00 81.62 80 TYR A O 1
ATOM 594 N N . ARG A 1 81 ? 18.828 -3.310 -21.488 1.00 82.31 81 ARG A N 1
ATOM 595 C CA . ARG A 1 81 ? 19.501 -3.661 -22.725 1.00 82.31 81 ARG A CA 1
ATOM 596 C C . ARG A 1 81 ? 18.558 -3.395 -23.882 1.00 82.31 81 ARG A C 1
ATOM 598 O O . ARG A 1 81 ? 17.384 -3.715 -23.806 1.00 82.31 81 ARG A O 1
ATOM 605 N N . GLU A 1 82 ? 19.096 -2.859 -24.967 1.00 81.38 82 GLU A N 1
ATOM 606 C CA . GLU A 1 82 ? 18.356 -2.684 -26.213 1.00 81.38 82 GLU A CA 1
ATOM 607 C C . GLU A 1 82 ? 18.903 -3.606 -27.300 1.00 81.38 82 GLU A C 1
ATOM 609 O O . GLU A 1 82 ? 20.115 -3.818 -27.415 1.00 81.38 82 GLU A O 1
ATOM 614 N N . THR A 1 83 ? 18.012 -4.108 -28.147 1.00 74.06 83 THR A N 1
ATOM 615 C CA . THR A 1 83 ? 18.360 -4.671 -29.450 1.00 74.06 83 THR A CA 1
ATOM 616 C C . THR A 1 83 ? 17.817 -3.749 -30.519 1.00 74.06 83 THR A C 1
ATOM 618 O O . THR A 1 83 ? 16.670 -3.875 -30.906 1.00 74.06 83 THR A O 1
ATOM 621 N N . ASN A 1 84 ? 18.621 -2.813 -31.012 1.00 67.38 84 ASN A N 1
ATOM 622 C CA . ASN A 1 84 ? 18.193 -1.846 -32.028 1.00 67.38 84 ASN A CA 1
ATOM 623 C C . ASN A 1 84 ? 18.876 -2.050 -33.387 1.00 67.38 84 ASN A C 1
ATOM 625 O O . ASN A 1 84 ? 18.797 -1.183 -34.253 1.00 67.38 84 ASN A O 1
ATOM 629 N N . TYR A 1 85 ? 19.554 -3.183 -33.594 1.00 64.12 85 TYR A N 1
ATOM 630 C CA . TYR A 1 85 ? 20.420 -3.370 -34.752 1.00 64.12 85 TYR A CA 1
ATOM 631 C C . TYR A 1 85 ? 20.107 -4.627 -35.556 1.00 64.12 85 TYR A C 1
ATOM 633 O O . TYR A 1 85 ? 20.547 -5.718 -35.201 1.00 64.12 85 TYR A O 1
ATOM 641 N N . CYS A 1 86 ? 19.463 -4.442 -36.711 1.00 64.44 86 CYS A N 1
ATOM 642 C CA . CYS A 1 86 ? 19.595 -5.370 -37.830 1.00 64.44 86 CYS A CA 1
ATOM 643 C C . CYS A 1 86 ? 19.803 -4.629 -39.144 1.00 64.44 86 CYS A C 1
ATOM 645 O O . CYS A 1 86 ? 18.923 -3.910 -39.625 1.00 64.44 86 CYS A O 1
ATOM 647 N N . ARG A 1 87 ? 20.984 -4.842 -39.744 1.00 63.53 87 ARG A N 1
ATOM 648 C CA . ARG A 1 87 ? 21.293 -4.354 -41.093 1.00 63.53 87 ARG A CA 1
ATOM 649 C C . ARG A 1 87 ? 20.238 -4.881 -42.076 1.00 63.53 87 ARG A C 1
ATOM 651 O O . ARG A 1 87 ? 19.899 -6.060 -41.994 1.00 63.53 87 ARG A O 1
ATOM 658 N N . PRO A 1 88 ? 19.769 -4.064 -43.034 1.00 70.12 88 PRO A N 1
ATOM 659 C CA . PRO A 1 88 ? 20.279 -2.738 -43.408 1.00 70.12 88 PRO A CA 1
ATOM 660 C C . PRO A 1 88 ? 19.637 -1.549 -42.665 1.00 70.12 88 PRO A C 1
ATOM 662 O O . PRO A 1 88 ? 19.930 -0.411 -43.014 1.00 70.12 88 PRO A O 1
ATOM 665 N N . SER A 1 89 ? 18.772 -1.787 -41.679 1.00 67.50 89 SER A N 1
ATOM 666 C CA . SER A 1 89 ? 18.020 -0.740 -40.973 1.00 67.50 89 SER A CA 1
ATOM 667 C C . SER A 1 89 ? 18.934 0.143 -40.116 1.00 67.50 89 SER A C 1
ATOM 669 O O . SER A 1 89 ? 19.881 -0.354 -39.499 1.00 67.50 89 SER A O 1
ATOM 671 N N . GLU A 1 90 ? 18.643 1.444 -40.058 1.00 70.31 90 GLU A N 1
ATOM 672 C CA . GLU A 1 90 ? 19.301 2.352 -39.115 1.00 70.31 90 GLU A CA 1
ATOM 673 C C . GLU A 1 90 ? 18.877 2.025 -37.672 1.00 70.31 90 GLU A C 1
ATOM 675 O O . GLU A 1 90 ? 17.728 1.621 -37.457 1.00 70.31 90 GLU A O 1
ATOM 680 N N . PRO A 1 91 ? 19.775 2.174 -36.679 1.00 70.94 91 PRO A N 1
ATOM 681 C CA . PRO A 1 91 ? 19.412 2.010 -35.279 1.00 70.94 91 PRO A CA 1
ATOM 682 C C . PRO A 1 91 ? 18.287 2.963 -34.877 1.00 70.94 91 PRO A C 1
ATOM 684 O O . PRO A 1 91 ? 18.365 4.164 -35.128 1.00 70.94 91 PRO A O 1
ATOM 687 N N . VAL A 1 92 ? 17.261 2.426 -34.223 1.00 77.12 92 VAL A N 1
ATOM 688 C CA . VAL A 1 92 ? 16.205 3.221 -33.589 1.00 77.12 92 VAL A CA 1
ATOM 689 C C . VAL A 1 92 ? 16.573 3.400 -32.120 1.00 77.12 92 VAL A C 1
ATOM 691 O O . VAL A 1 92 ? 16.810 2.415 -31.424 1.00 77.12 92 VAL A O 1
ATOM 694 N N . GLU A 1 93 ? 16.641 4.644 -31.654 1.00 76.25 93 GLU A N 1
ATOM 695 C CA . GLU A 1 93 ? 16.783 4.943 -30.227 1.00 76.25 93 GLU A CA 1
ATOM 696 C C . GLU A 1 93 ? 15.448 4.668 -29.528 1.00 76.25 93 GLU A C 1
ATOM 698 O O . GLU A 1 93 ? 14.410 5.205 -29.927 1.00 76.25 93 GLU A O 1
ATOM 703 N N . LEU A 1 94 ? 15.460 3.789 -28.526 1.00 79.31 94 LEU A N 1
ATOM 704 C CA . LEU A 1 94 ? 14.274 3.467 -27.742 1.00 79.31 94 LEU A CA 1
ATOM 705 C C . LEU A 1 94 ? 14.268 4.299 -26.460 1.00 79.31 94 LEU A C 1
ATOM 707 O O . LEU A 1 94 ? 15.293 4.480 -25.810 1.00 79.31 94 LEU A O 1
ATOM 711 N N . GLU A 1 95 ? 13.096 4.809 -26.079 1.00 83.25 95 GLU A N 1
ATOM 712 C CA . GLU A 1 95 ? 12.969 5.594 -24.851 1.00 83.25 95 GLU A CA 1
ATOM 713 C C . GLU A 1 95 ? 13.208 4.702 -23.625 1.00 83.25 95 GLU A C 1
ATOM 715 O O . GLU A 1 95 ? 12.496 3.713 -23.398 1.00 83.25 95 GLU A O 1
ATOM 720 N N . GLN A 1 96 ? 14.223 5.054 -22.836 1.00 85.19 96 GLN A N 1
ATOM 721 C CA . GLN A 1 96 ? 14.532 4.366 -21.592 1.00 85.19 96 GLN A CA 1
ATOM 722 C C . GLN A 1 96 ? 13.481 4.710 -20.519 1.00 85.19 96 GLN A C 1
ATOM 724 O O . GLN A 1 96 ? 13.168 5.886 -20.328 1.00 85.19 96 GLN A O 1
ATOM 729 N N . PRO A 1 97 ? 12.966 3.721 -19.764 1.00 85.69 97 PRO A N 1
ATOM 730 C CA . PRO A 1 97 ? 11.985 3.970 -18.711 1.00 85.69 97 PRO A CA 1
ATOM 731 C C . PRO A 1 97 ? 12.487 4.940 -17.634 1.00 85.69 97 PRO A C 1
ATOM 733 O O . PRO A 1 97 ? 13.549 4.739 -17.038 1.00 85.69 97 PRO A O 1
ATOM 736 N N . ALA A 1 98 ? 11.684 5.958 -17.322 1.00 90.69 98 ALA A N 1
ATOM 737 C CA . ALA A 1 98 ? 12.016 6.969 -16.322 1.00 90.69 98 ALA A CA 1
ATOM 738 C C . ALA A 1 98 ? 11.476 6.586 -14.934 1.00 90.69 98 ALA A C 1
ATOM 740 O O . ALA A 1 98 ? 10.401 7.013 -14.515 1.00 90.69 98 ALA A O 1
ATOM 741 N N . CYS A 1 99 ? 12.227 5.770 -14.195 1.00 90.75 99 CYS A N 1
ATOM 742 C CA . CYS A 1 99 ? 11.844 5.356 -12.846 1.00 90.75 99 CYS A CA 1
ATOM 743 C C . CYS A 1 99 ? 12.388 6.304 -11.770 1.00 90.75 99 CYS A C 1
ATOM 745 O O . CYS A 1 99 ? 13.589 6.555 -11.681 1.00 90.75 99 CYS A O 1
ATOM 747 N N . THR A 1 100 ? 11.497 6.823 -10.923 1.00 94.44 100 THR A N 1
ATOM 748 C CA . THR A 1 100 ? 11.841 7.766 -9.850 1.00 94.44 100 THR A CA 1
ATOM 749 C C . THR A 1 100 ? 11.315 7.326 -8.483 1.00 94.44 100 THR A C 1
ATOM 751 O O . THR A 1 100 ? 10.566 6.358 -8.343 1.00 94.44 100 THR A O 1
ATOM 754 N N . SER A 1 101 ? 11.751 8.023 -7.430 1.00 95.44 101 SER A N 1
ATOM 755 C CA . SER A 1 101 ? 11.306 7.785 -6.056 1.00 95.44 101 SER A CA 1
ATOM 756 C C . SER A 1 101 ? 10.421 8.923 -5.560 1.00 95.44 101 SER A C 1
ATOM 758 O O . SER A 1 101 ? 10.783 10.096 -5.649 1.00 95.44 101 SER A O 1
ATOM 760 N N . HIS A 1 102 ? 9.301 8.569 -4.937 1.00 96.19 102 HIS A N 1
ATOM 761 C CA . HIS A 1 102 ? 8.337 9.508 -4.384 1.00 96.19 102 HIS A CA 1
ATOM 762 C C . HIS A 1 102 ? 8.175 9.312 -2.882 1.00 96.19 102 HIS A C 1
ATOM 764 O O . HIS A 1 102 ? 8.247 8.213 -2.334 1.00 96.19 102 HIS A O 1
ATOM 770 N N . ARG A 1 103 ? 7.910 10.412 -2.181 1.00 97.69 103 ARG A N 1
ATOM 771 C CA . ARG A 1 103 ? 7.641 10.397 -0.745 1.00 97.69 103 ARG A CA 1
ATOM 772 C C . ARG A 1 103 ? 6.505 11.348 -0.434 1.00 97.69 103 ARG A C 1
ATOM 774 O O . ARG A 1 103 ? 6.558 12.519 -0.796 1.00 97.69 103 ARG A O 1
ATOM 781 N N . GLY A 1 104 ? 5.520 10.853 0.305 1.00 97.56 104 GLY A N 1
ATOM 782 C CA . GLY A 1 104 ? 4.317 11.604 0.632 1.00 97.56 104 GLY A CA 1
ATOM 783 C C . GLY A 1 104 ? 3.825 11.361 2.051 1.00 97.56 104 GLY A C 1
ATOM 784 O O . GLY A 1 104 ? 4.410 10.625 2.852 1.00 97.56 104 GLY A O 1
ATOM 785 N N . THR A 1 105 ? 2.729 12.025 2.384 1.00 98.38 105 THR A N 1
ATOM 786 C CA . THR A 1 105 ? 1.988 11.759 3.613 1.00 98.38 105 THR A CA 1
ATOM 787 C C . THR A 1 105 ? 1.272 10.425 3.474 1.00 98.38 105 THR A C 1
ATOM 789 O O . THR A 1 105 ? 0.494 10.237 2.546 1.00 98.38 105 THR A O 1
ATOM 792 N N . LEU A 1 106 ? 1.493 9.513 4.419 1.00 98.38 106 LEU A N 1
ATOM 793 C CA . LEU A 1 106 ? 0.697 8.298 4.512 1.00 98.38 106 LEU A CA 1
ATOM 794 C C . LEU A 1 106 ? -0.672 8.641 5.085 1.00 98.38 106 LEU A C 1
ATOM 796 O O . LEU A 1 106 ? -0.759 9.255 6.156 1.00 98.38 106 LEU A O 1
ATOM 800 N N . ARG A 1 107 ? -1.721 8.184 4.409 1.00 98.25 107 ARG A N 1
ATOM 801 C CA . ARG A 1 107 ? -3.074 8.059 4.945 1.00 98.25 107 ARG A CA 1
ATOM 802 C C . ARG A 1 107 ? -3.399 6.571 5.024 1.00 98.25 107 ARG A C 1
ATOM 804 O O . ARG A 1 107 ? -3.382 5.888 4.010 1.00 98.25 107 ARG A O 1
ATOM 811 N N . ALA A 1 108 ? -3.679 6.084 6.226 1.00 97.88 108 ALA A N 1
ATOM 812 C CA . ALA A 1 108 ? -4.041 4.693 6.474 1.00 97.88 108 ALA A CA 1
ATOM 813 C C . ALA A 1 108 ? -5.417 4.616 7.140 1.00 97.88 108 ALA A C 1
ATOM 815 O O . ALA A 1 108 ? -5.718 5.403 8.044 1.00 97.88 108 ALA A O 1
ATOM 816 N N . TRP A 1 109 ? -6.255 3.681 6.708 1.00 97.75 109 TRP A N 1
ATOM 817 C CA . TRP A 1 109 ? -7.559 3.426 7.313 1.00 97.75 109 TRP A CA 1
ATOM 818 C C . TRP A 1 109 ? -7.996 1.982 7.093 1.00 97.75 109 TRP A C 1
ATOM 820 O O . TRP A 1 109 ? -7.467 1.281 6.236 1.00 97.75 109 TRP A O 1
ATOM 830 N N . LEU A 1 110 ? -8.962 1.530 7.886 1.00 95.38 110 LEU A N 1
ATOM 831 C CA . LEU A 1 110 ? -9.699 0.308 7.597 1.00 95.38 110 LEU A CA 1
ATOM 832 C C . LEU A 1 110 ? -10.962 0.663 6.819 1.00 95.38 110 LEU A C 1
ATOM 834 O O . LEU A 1 110 ? -11.594 1.682 7.107 1.00 95.38 110 LEU A O 1
ATOM 838 N N . ALA A 1 111 ? -11.330 -0.180 5.865 1.00 92.50 111 ALA A N 1
ATOM 839 C CA . ALA A 1 111 ? -12.551 -0.060 5.080 1.00 92.50 111 ALA A CA 1
ATOM 840 C C . ALA A 1 111 ? -13.173 -1.442 4.843 1.00 92.50 111 ALA A C 1
ATOM 842 O O . ALA A 1 111 ? -12.551 -2.475 5.122 1.00 92.50 111 ALA A O 1
ATOM 843 N N . LYS A 1 112 ? -14.393 -1.464 4.291 1.00 87.69 112 LYS A N 1
ATOM 844 C CA . LYS A 1 112 ? -14.972 -2.695 3.746 1.00 87.69 112 LYS A CA 1
ATOM 845 C C . LYS A 1 112 ? -13.991 -3.258 2.711 1.00 87.69 112 LYS A C 1
ATOM 847 O O . LYS A 1 112 ? -13.592 -2.556 1.786 1.00 87.69 112 LYS A O 1
ATOM 852 N N . GLY A 1 113 ? -13.572 -4.499 2.918 1.00 78.50 113 GLY A N 1
ATOM 853 C CA . GLY A 1 113 ? -12.738 -5.220 1.971 1.00 78.50 113 GLY A CA 1
ATOM 854 C C . GLY A 1 113 ? -13.554 -5.723 0.781 1.00 78.50 113 GLY A C 1
ATOM 855 O O . GLY A 1 113 ? -14.785 -5.773 0.852 1.00 78.50 113 GLY A O 1
ATOM 856 N N . PRO A 1 114 ? -12.886 -6.119 -0.311 1.00 70.81 114 PRO A N 1
ATOM 857 C CA . PRO A 1 114 ? -13.559 -6.798 -1.411 1.00 70.81 114 PRO A CA 1
ATOM 858 C C . PRO A 1 114 ? -14.219 -8.076 -0.898 1.00 70.81 114 PRO A C 1
ATOM 860 O O . PRO A 1 114 ? -13.600 -8.787 -0.108 1.00 70.81 114 PRO A O 1
ATOM 863 N N . ASP A 1 115 ? -15.447 -8.369 -1.331 1.00 67.06 115 ASP A N 1
ATOM 864 C CA . ASP A 1 115 ? -16.168 -9.576 -0.919 1.00 67.06 115 ASP A CA 1
ATOM 865 C C . ASP A 1 115 ? -15.401 -10.821 -1.412 1.00 67.06 115 ASP A C 1
ATOM 867 O O . ASP A 1 115 ? -15.544 -11.270 -2.547 1.00 67.06 115 ASP A O 1
ATOM 871 N N . LEU A 1 116 ? -14.534 -11.365 -0.551 1.00 57.62 116 LEU A N 1
ATOM 872 C CA . LEU A 1 116 ? -13.790 -12.601 -0.779 1.00 57.62 116 LEU A CA 1
ATOM 873 C C . LEU A 1 116 ? -14.775 -13.769 -0.666 1.00 57.62 116 LEU A C 1
ATOM 875 O O . LEU A 1 116 ? -14.853 -14.421 0.374 1.00 57.62 116 LEU A O 1
ATOM 879 N N . ARG A 1 117 ? -15.589 -14.003 -1.698 1.00 52.06 117 ARG A N 1
ATOM 880 C CA . ARG A 1 117 ? -16.455 -15.184 -1.754 1.00 52.06 117 ARG A CA 1
ATOM 881 C C . ARG A 1 117 ? -15.570 -16.434 -1.733 1.00 52.06 117 ARG A C 1
ATOM 883 O O . ARG A 1 117 ? -14.996 -16.800 -2.752 1.00 52.06 117 ARG A O 1
ATOM 890 N N . ARG A 1 118 ? -15.452 -17.089 -0.575 1.00 48.44 118 ARG A N 1
ATOM 891 C CA . ARG A 1 118 ? -15.195 -18.532 -0.539 1.00 48.44 118 ARG A CA 1
ATOM 892 C C . ARG A 1 118 ? -16.504 -19.209 -0.920 1.00 48.44 118 ARG A C 1
ATOM 894 O O . ARG A 1 118 ? -17.540 -18.895 -0.345 1.00 48.44 118 ARG A O 1
ATOM 901 N N . THR A 1 119 ? -16.450 -20.072 -1.919 1.00 43.03 119 THR A N 1
ATOM 902 C CA . THR A 1 119 ? -17.608 -20.713 -2.547 1.00 43.03 119 THR A CA 1
ATOM 903 C C . THR A 1 119 ? -18.317 -21.769 -1.698 1.00 43.03 119 THR A C 1
ATOM 905 O O . THR A 1 119 ? -19.330 -22.258 -2.167 1.00 43.03 119 THR A O 1
ATOM 908 N N . ASP A 1 120 ? -17.887 -22.080 -0.467 1.00 41.19 120 ASP A N 1
ATOM 909 C CA . ASP A 1 120 ? -18.345 -23.311 0.209 1.00 41.19 120 ASP A CA 1
ATOM 910 C C . ASP A 1 120 ? -18.759 -23.179 1.692 1.00 41.19 120 ASP A C 1
ATOM 912 O O . ASP A 1 120 ? -18.865 -24.193 2.372 1.00 41.19 120 ASP A O 1
ATOM 916 N N . ASP A 1 121 ? -19.018 -21.978 2.226 1.00 42.59 121 ASP A N 1
ATOM 917 C CA . ASP A 1 121 ? -19.490 -21.840 3.619 1.00 42.59 121 ASP A CA 1
ATOM 918 C C . ASP A 1 121 ? -20.926 -21.286 3.689 1.00 42.59 121 ASP A C 1
ATOM 920 O O . ASP A 1 121 ? -21.155 -20.083 3.541 1.00 42.59 121 ASP A O 1
ATOM 924 N N . ASP A 1 122 ? -21.888 -22.152 4.027 1.00 43.22 122 ASP A N 1
ATOM 925 C CA . ASP A 1 122 ? -23.324 -21.874 4.263 1.00 43.22 122 ASP A CA 1
ATOM 926 C C . ASP A 1 122 ? -23.616 -20.876 5.420 1.00 43.22 122 ASP A C 1
ATOM 928 O O . ASP A 1 122 ? -24.760 -20.661 5.821 1.00 43.22 122 ASP A O 1
ATOM 932 N N . LEU A 1 123 ? -22.585 -20.211 5.954 1.00 45.97 123 LEU A N 1
ATOM 933 C CA . LEU A 1 123 ? -22.662 -19.133 6.952 1.00 45.97 123 LEU A CA 1
ATOM 934 C C . LEU A 1 123 ? -22.257 -17.754 6.384 1.00 45.97 123 LEU A C 1
ATOM 936 O O . LEU A 1 123 ? -22.039 -16.798 7.135 1.00 45.97 123 LEU A O 1
ATOM 940 N N . ALA A 1 124 ? -22.194 -17.629 5.057 1.00 45.88 124 ALA A N 1
ATOM 941 C CA . ALA A 1 124 ? -21.716 -16.455 4.330 1.00 45.88 124 ALA A CA 1
ATOM 942 C C . ALA A 1 124 ? -22.455 -15.097 4.508 1.00 45.88 124 ALA A C 1
ATOM 944 O O . ALA A 1 124 ? -21.834 -14.097 4.143 1.00 45.88 124 ALA A O 1
ATOM 945 N N . PRO A 1 125 ? -23.689 -14.930 5.050 1.00 50.06 125 PRO A N 1
ATOM 946 C CA . PRO A 1 125 ? -24.335 -13.614 4.957 1.00 50.06 125 PRO A CA 1
ATOM 947 C C . PRO A 1 125 ? -24.004 -12.616 6.086 1.00 50.06 125 PRO A C 1
ATOM 949 O O . PRO A 1 125 ? -24.433 -11.471 5.990 1.00 50.06 125 PRO A O 1
ATOM 952 N N . LEU A 1 126 ? -23.268 -12.979 7.151 1.00 53.97 126 LEU A N 1
ATOM 953 C CA . LEU A 1 126 ? -23.069 -12.075 8.311 1.00 53.97 126 LEU A CA 1
ATOM 954 C C . LEU A 1 126 ? -21.683 -11.421 8.415 1.00 53.97 126 LEU A C 1
ATOM 956 O O . LEU A 1 126 ? -21.542 -10.373 9.056 1.00 53.97 126 LEU A O 1
ATOM 960 N N . SER A 1 127 ? -20.655 -12.027 7.817 1.00 65.50 127 SER A N 1
ATOM 961 C CA . SER A 1 127 ? -19.274 -11.560 7.940 1.00 65.50 127 SER A CA 1
ATOM 962 C C . SER A 1 127 ? -18.772 -10.946 6.639 1.00 65.50 127 SER A C 1
ATOM 964 O O . SER A 1 127 ? -18.429 -11.674 5.713 1.00 65.50 127 SER A O 1
ATOM 966 N N . HIS A 1 128 ? -18.634 -9.620 6.592 1.00 78.56 128 HIS A N 1
ATOM 967 C CA . HIS A 1 128 ? -17.954 -8.962 5.474 1.00 78.56 128 HIS A CA 1
ATOM 968 C C . HIS A 1 128 ? -16.468 -8.773 5.777 1.00 78.56 128 HIS A C 1
ATOM 970 O O . HIS A 1 128 ? -16.107 -8.423 6.910 1.00 78.56 128 HIS A O 1
ATOM 976 N N . PRO A 1 129 ? -15.596 -8.967 4.777 1.00 83.06 129 PRO A N 1
ATOM 977 C CA . PRO A 1 129 ? -14.166 -8.776 4.938 1.00 83.06 129 PRO A CA 1
ATOM 978 C C . PRO A 1 129 ? -13.836 -7.309 5.215 1.00 83.06 129 PRO A C 1
ATOM 980 O O . PRO A 1 129 ? -14.505 -6.388 4.746 1.00 83.06 129 PRO A O 1
ATOM 983 N N . VAL A 1 130 ? -12.768 -7.094 5.977 1.00 87.81 130 VAL A N 1
ATOM 984 C CA . VAL A 1 130 ? -12.181 -5.775 6.221 1.00 87.81 130 VAL A CA 1
ATOM 985 C C . VAL A 1 130 ? -10.825 -5.715 5.526 1.00 87.81 130 VAL A C 1
ATOM 987 O O . VAL A 1 130 ? -10.067 -6.690 5.527 1.00 87.81 130 VAL A O 1
ATOM 990 N N . ALA A 1 131 ? -10.516 -4.570 4.931 1.00 90.50 131 ALA A N 1
ATOM 991 C CA . ALA A 1 131 ? -9.229 -4.309 4.310 1.00 90.50 131 ALA A CA 1
ATOM 992 C C . ALA A 1 131 ? -8.531 -3.119 4.969 1.00 90.50 131 ALA A C 1
ATOM 994 O O . ALA A 1 131 ? -9.171 -2.192 5.471 1.00 90.50 131 ALA A O 1
ATOM 995 N N . LEU A 1 132 ? -7.205 -3.173 4.965 1.00 93.00 132 LEU A N 1
ATOM 996 C CA . LEU A 1 132 ? -6.331 -2.043 5.202 1.00 93.00 132 LEU A CA 1
ATOM 997 C C . LEU A 1 132 ? -6.203 -1.280 3.887 1.00 93.00 132 LEU A C 1
ATOM 999 O O . LEU A 1 132 ? -5.818 -1.861 2.880 1.00 93.00 132 LEU A O 1
ATOM 1003 N N . ALA A 1 133 ? -6.501 0.007 3.911 1.00 93.75 133 ALA A N 1
ATOM 1004 C CA . ALA A 1 133 ? -6.300 0.900 2.791 1.00 93.75 133 ALA A CA 1
ATOM 1005 C C . ALA A 1 133 ? -5.176 1.887 3.120 1.00 93.75 133 ALA A C 1
ATOM 1007 O O . ALA A 1 133 ? -5.145 2.479 4.207 1.00 93.75 133 ALA A O 1
ATOM 1008 N N . LEU A 1 134 ? -4.239 2.025 2.187 1.00 95.31 134 LEU A N 1
ATOM 1009 C CA . LEU A 1 134 ? -3.051 2.862 2.271 1.00 95.31 134 LEU A CA 1
ATOM 1010 C C . LEU A 1 134 ? -3.030 3.792 1.068 1.00 95.31 134 LEU A C 1
ATOM 1012 O O . LEU A 1 134 ? -3.206 3.356 -0.060 1.00 95.31 134 LEU A O 1
ATOM 1016 N N . MET A 1 135 ? -2.792 5.071 1.311 1.00 95.12 135 MET A N 1
ATOM 1017 C CA . MET A 1 135 ? -2.682 6.083 0.267 1.00 95.12 135 MET A CA 1
ATOM 1018 C C . MET A 1 135 ? -1.475 6.965 0.555 1.00 95.12 135 MET A C 1
ATOM 1020 O O . MET A 1 135 ? -1.259 7.387 1.700 1.00 95.12 135 MET A O 1
ATOM 1024 N N . ARG A 1 136 ? -0.722 7.283 -0.496 1.00 95.56 136 ARG A N 1
ATOM 1025 C CA . ARG A 1 136 ? 0.315 8.313 -0.478 1.00 95.56 136 ARG A CA 1
ATOM 1026 C C . ARG A 1 136 ? -0.278 9.620 -0.996 1.00 95.56 136 ARG A C 1
ATOM 1028 O O . ARG A 1 136 ? -0.866 9.645 -2.064 1.00 95.56 136 ARG A O 1
ATOM 1035 N N . ASP A 1 137 ? -0.140 10.683 -0.216 1.00 96.44 137 ASP A N 1
ATOM 1036 C CA . ASP A 1 137 ? -0.625 12.025 -0.551 1.00 96.44 137 ASP A CA 1
ATOM 1037 C C . ASP A 1 137 ? 0.563 12.992 -0.661 1.00 96.44 137 ASP A C 1
ATOM 1039 O O . ASP A 1 137 ? 1.260 13.265 0.327 1.00 96.44 137 ASP A O 1
ATOM 1043 N N . GLY A 1 138 ? 0.811 13.474 -1.875 1.00 94.69 138 GLY A N 1
ATOM 1044 C CA . GLY A 1 138 ? 1.956 14.279 -2.282 1.00 94.69 138 GLY A CA 1
ATOM 1045 C C . GLY A 1 138 ? 3.175 13.460 -2.732 1.00 94.69 138 GLY A C 1
ATOM 1046 O O . GLY A 1 138 ? 3.246 12.238 -2.581 1.00 94.69 138 GLY A O 1
ATOM 1047 N N . GLY A 1 139 ? 4.177 14.170 -3.261 1.00 92.12 139 GLY A N 1
ATOM 1048 C CA . GLY A 1 139 ? 5.454 13.599 -3.712 1.00 92.12 139 GLY A CA 1
ATOM 1049 C C . GLY A 1 139 ? 5.549 13.310 -5.213 1.00 92.12 139 GLY A C 1
ATOM 1050 O O . GLY A 1 139 ? 6.633 12.959 -5.667 1.00 92.12 139 GLY A O 1
ATOM 1051 N N . GLY A 1 140 ? 4.457 13.493 -5.964 1.00 93.19 140 GLY A N 1
ATOM 1052 C CA . GLY A 1 140 ? 4.389 13.242 -7.406 1.00 93.19 140 GLY A CA 1
ATOM 1053 C C . GLY A 1 140 ? 3.859 11.851 -7.758 1.00 93.19 140 GLY A C 1
ATOM 1054 O O . GLY A 1 140 ? 3.517 11.059 -6.876 1.00 93.19 140 GLY A O 1
ATOM 1055 N N . THR A 1 141 ? 3.780 11.584 -9.052 1.00 92.12 141 THR A N 1
ATOM 1056 C CA . THR A 1 141 ? 3.348 10.314 -9.640 1.00 92.12 141 THR A CA 1
ATOM 1057 C C . THR A 1 141 ? 4.482 9.787 -10.501 1.00 92.12 141 THR A C 1
ATOM 1059 O O . THR A 1 141 ? 5.190 10.589 -11.114 1.00 92.12 141 THR A O 1
ATOM 1062 N N . GLN A 1 142 ? 4.639 8.467 -10.525 1.00 89.38 142 GLN A N 1
ATOM 1063 C CA . GLN A 1 142 ? 5.634 7.808 -11.354 1.00 89.38 142 GLN A CA 1
ATOM 1064 C C . GLN A 1 142 ? 5.378 8.074 -12.838 1.00 89.38 142 GLN A C 1
ATOM 1066 O O . GLN A 1 142 ? 4.229 8.212 -13.268 1.00 89.38 142 GLN A O 1
ATOM 1071 N N . ASP A 1 143 ? 6.449 8.124 -13.624 1.00 88.88 143 ASP A N 1
ATOM 1072 C CA . ASP A 1 143 ? 6.316 8.273 -15.064 1.00 88.88 143 ASP A CA 1
ATOM 1073 C C . ASP A 1 143 ? 5.602 7.050 -15.684 1.00 88.88 143 ASP A C 1
ATOM 1075 O O . ASP A 1 143 ? 5.924 5.903 -15.337 1.00 88.88 143 ASP A O 1
ATOM 1079 N N . PRO A 1 144 ? 4.643 7.248 -16.609 1.00 84.88 144 PRO A N 1
ATOM 1080 C CA . PRO A 1 144 ? 3.975 6.148 -17.301 1.00 84.88 144 PRO A CA 1
ATOM 1081 C C . PRO A 1 144 ? 4.930 5.155 -17.981 1.00 84.88 144 PRO A C 1
ATOM 1083 O O . PRO A 1 144 ? 4.623 3.962 -18.016 1.00 84.88 144 PRO A O 1
ATOM 1086 N N . SER A 1 145 ? 6.092 5.607 -18.468 1.00 84.81 145 SER A N 1
ATOM 1087 C CA . SER A 1 145 ? 7.117 4.745 -19.079 1.00 84.81 145 SER A CA 1
ATOM 1088 C C . SER A 1 145 ? 7.713 3.732 -18.097 1.00 84.81 145 SER A C 1
ATOM 1090 O O . SER A 1 145 ? 8.061 2.627 -18.505 1.00 84.81 145 SER A O 1
ATOM 1092 N N . CYS A 1 146 ? 7.785 4.062 -16.803 1.00 83.81 146 CYS A N 1
ATOM 1093 C CA . CYS A 1 146 ? 8.212 3.134 -15.756 1.00 83.81 146 CYS A CA 1
ATOM 1094 C C . CYS A 1 146 ? 7.062 2.194 -15.348 1.00 83.81 146 CYS A C 1
ATOM 1096 O O . CYS A 1 146 ? 7.268 1.002 -15.135 1.00 83.81 146 CYS A O 1
ATOM 1098 N N . MET A 1 147 ? 5.823 2.699 -15.301 1.00 77.56 147 MET A N 1
ATOM 1099 C CA . MET A 1 147 ? 4.646 1.916 -14.890 1.00 77.56 147 MET A CA 1
ATOM 1100 C C . MET A 1 147 ? 4.150 0.914 -15.943 1.00 77.56 147 MET A C 1
ATOM 1102 O O . MET A 1 147 ? 3.424 -0.019 -15.594 1.00 77.56 147 MET A O 1
ATOM 1106 N N . ARG A 1 148 ? 4.515 1.066 -17.226 1.00 74.62 148 ARG A N 1
ATOM 1107 C CA . ARG A 1 148 ? 4.040 0.181 -18.313 1.00 74.62 148 ARG A CA 1
ATOM 1108 C C . ARG A 1 148 ? 4.369 -1.301 -18.103 1.00 74.62 148 ARG A C 1
ATOM 1110 O O . ARG A 1 148 ? 3.688 -2.153 -18.659 1.00 74.62 148 ARG A O 1
ATOM 1117 N N . TYR A 1 149 ? 5.369 -1.594 -17.276 1.00 71.81 149 TYR A N 1
ATOM 1118 C CA . TYR A 1 149 ? 5.791 -2.953 -16.933 1.00 71.81 149 TYR A CA 1
ATOM 1119 C C . TYR A 1 149 ? 5.011 -3.558 -15.755 1.00 71.81 149 TYR A C 1
ATOM 1121 O O . TYR A 1 149 ? 5.052 -4.765 -15.549 1.00 71.81 149 TYR A O 1
ATOM 1129 N N . LEU A 1 150 ? 4.261 -2.738 -15.007 1.00 65.44 150 LEU A N 1
ATOM 1130 C CA . LEU A 1 150 ? 3.374 -3.176 -13.919 1.00 65.44 150 LEU A CA 1
ATOM 1131 C C . LEU A 1 150 ? 1.909 -3.307 -14.342 1.00 65.44 150 LEU A C 1
ATOM 1133 O O . LEU A 1 150 ? 1.167 -4.108 -13.768 1.00 65.44 150 LEU A O 1
ATOM 1137 N N . SER A 1 151 ? 1.479 -2.482 -15.302 1.00 51.16 151 SER A N 1
ATOM 1138 C CA . SER A 1 151 ? 0.069 -2.137 -15.550 1.00 51.16 151 SER A CA 1
ATOM 1139 C C . SER A 1 151 ? -0.834 -3.298 -15.981 1.00 51.16 151 SER A C 1
ATOM 1141 O O . SER A 1 151 ? -2.055 -3.146 -16.005 1.00 51.16 151 SER A O 1
ATOM 1143 N N . SER A 1 152 ? -0.267 -4.464 -16.283 1.00 48.66 152 SER A N 1
ATOM 1144 C CA . SER A 1 152 ? -0.995 -5.658 -16.721 1.00 48.66 152 SER A CA 1
ATOM 1145 C C . SER A 1 152 ? -1.132 -6.750 -15.653 1.00 48.66 152 SER A C 1
ATOM 1147 O O . SER A 1 152 ? -1.878 -7.702 -15.874 1.00 48.66 152 SER A O 1
ATOM 1149 N N . GLY A 1 153 ? -0.436 -6.647 -14.515 1.00 52.56 153 GLY A N 1
ATOM 1150 C CA . GLY A 1 153 ? -0.149 -7.829 -13.699 1.00 52.56 153 GLY A CA 1
ATOM 1151 C C . GLY A 1 153 ? -0.875 -7.914 -12.369 1.00 52.56 153 GLY A C 1
ATOM 1152 O O . GLY A 1 153 ? -1.449 -8.947 -12.069 1.00 52.56 153 GLY A O 1
ATOM 1153 N N . LEU A 1 154 ? -0.825 -6.868 -11.546 1.00 61.72 154 LEU A N 1
ATOM 1154 C CA . LEU A 1 154 ? -0.979 -7.015 -10.097 1.00 61.72 154 LEU A CA 1
ATOM 1155 C C . LEU A 1 154 ? -2.410 -7.333 -9.646 1.00 61.72 154 LEU A C 1
ATOM 1157 O O . LEU A 1 154 ? -3.135 -6.438 -9.251 1.00 61.72 154 LEU A O 1
ATOM 1161 N N . THR A 1 155 ? -2.828 -8.593 -9.628 1.00 63.03 155 THR A N 1
ATOM 1162 C CA . THR A 1 155 ? -4.179 -8.998 -9.223 1.00 63.03 155 THR A CA 1
ATOM 1163 C C . THR A 1 155 ? -4.147 -9.944 -8.028 1.00 63.03 155 THR A C 1
ATOM 1165 O O . THR A 1 155 ? -3.304 -10.831 -7.893 1.00 63.03 155 THR A O 1
ATOM 1168 N N . LEU A 1 156 ? -5.076 -9.730 -7.096 1.00 60.16 156 LEU A N 1
ATOM 1169 C CA . LEU A 1 156 ? -5.280 -10.661 -5.992 1.00 60.16 156 LEU A CA 1
ATOM 1170 C C . LEU A 1 156 ? -5.950 -11.938 -6.522 1.00 60.16 156 LEU A C 1
ATOM 1172 O O . LEU A 1 156 ? -6.847 -11.872 -7.363 1.00 60.16 156 LEU A O 1
ATOM 1176 N N . TRP A 1 157 ? -5.566 -13.095 -5.970 1.00 54.62 157 TRP A N 1
ATOM 1177 C CA . TRP A 1 157 ? -6.036 -14.438 -6.371 1.00 54.62 157 TRP A CA 1
ATOM 1178 C C . TRP A 1 157 ? -7.565 -14.593 -6.546 1.00 54.62 157 TRP A C 1
ATOM 1180 O O . TRP A 1 157 ? -8.037 -15.501 -7.220 1.00 54.62 157 TRP A O 1
ATOM 1190 N N . ASN A 1 158 ? -8.375 -13.726 -5.940 1.00 53.34 158 ASN A N 1
ATOM 1191 C CA . ASN A 1 158 ? -9.832 -13.811 -5.968 1.00 53.34 158 ASN A CA 1
ATOM 1192 C C . ASN A 1 158 ? -10.501 -13.198 -7.215 1.00 53.34 158 ASN A C 1
ATOM 1194 O O . ASN A 1 158 ? -11.727 -13.084 -7.219 1.00 53.34 158 ASN A O 1
ATOM 1198 N N . GLY A 1 159 ? -9.743 -12.762 -8.229 1.00 45.25 159 GLY A N 1
ATOM 1199 C CA . GLY A 1 159 ? -10.282 -12.283 -9.512 1.00 45.25 159 GLY A CA 1
ATOM 1200 C C . GLY A 1 159 ? -11.119 -10.998 -9.432 1.00 45.25 159 GLY A C 1
ATOM 1201 O O . GLY A 1 159 ? -11.662 -10.548 -10.439 1.00 45.25 159 GLY A O 1
ATOM 1202 N N . LEU A 1 160 ? -11.233 -10.388 -8.248 1.00 46.94 160 LEU A N 1
ATOM 1203 C CA . LEU A 1 160 ? -11.803 -9.059 -8.087 1.00 46.94 160 LEU A CA 1
ATOM 1204 C C . LEU A 1 160 ? -10.698 -8.056 -8.398 1.00 46.94 160 LEU A C 1
ATOM 1206 O O . LEU A 1 160 ? -9.624 -8.126 -7.808 1.00 46.94 160 LEU A O 1
ATOM 1210 N N . SER A 1 161 ? -10.996 -7.137 -9.310 1.00 41.97 161 SER A N 1
ATOM 1211 C CA . SER A 1 161 ? -10.144 -6.127 -9.950 1.00 41.97 161 SER A CA 1
ATOM 1212 C C . SER A 1 161 ? -9.510 -5.085 -9.009 1.00 41.97 161 SER A C 1
ATOM 1214 O O . SER A 1 161 ? -9.462 -3.899 -9.323 1.00 41.97 161 SER A O 1
ATOM 1216 N N . ASN A 1 162 ? -9.023 -5.501 -7.841 1.00 50.09 162 ASN A N 1
ATOM 1217 C CA . ASN A 1 162 ? -8.134 -4.692 -7.026 1.00 50.09 162 ASN A CA 1
ATOM 1218 C C . ASN A 1 162 ? -6.728 -4.925 -7.545 1.00 50.09 162 ASN A C 1
ATOM 1220 O O . ASN A 1 162 ? -6.105 -5.941 -7.224 1.00 50.09 162 ASN A O 1
ATOM 1224 N N . VAL A 1 163 ? -6.273 -3.984 -8.368 1.00 56.22 163 VAL A N 1
ATOM 1225 C CA . VAL A 1 163 ? -4.874 -3.940 -8.753 1.00 56.22 163 VAL A CA 1
ATOM 1226 C C . VAL A 1 163 ? -4.073 -3.634 -7.487 1.00 56.22 163 VAL A C 1
ATOM 1228 O O . VAL A 1 163 ? -4.315 -2.610 -6.843 1.00 56.22 163 VAL A O 1
ATOM 1231 N N . LEU A 1 164 ? -3.214 -4.557 -7.049 1.00 65.94 164 LEU A N 1
ATOM 1232 C CA . LEU A 1 164 ? -2.280 -4.277 -5.960 1.00 65.94 164 LEU A CA 1
ATOM 1233 C C . LEU A 1 164 ? -1.338 -3.182 -6.471 1.00 65.94 164 LEU A C 1
ATOM 1235 O O . LEU A 1 164 ? -0.757 -3.320 -7.533 1.00 65.94 164 LEU A O 1
ATOM 1239 N N . ASP A 1 165 ? -1.249 -2.075 -5.755 1.00 75.81 165 ASP A N 1
ATOM 1240 C CA . ASP A 1 165 ? -0.528 -0.868 -6.168 1.00 75.81 165 ASP A CA 1
ATOM 1241 C C . ASP A 1 165 ? 0.706 -0.703 -5.269 1.00 75.81 165 ASP A C 1
ATOM 1243 O O . ASP A 1 165 ? 0.676 -1.060 -4.087 1.00 75.81 165 ASP A O 1
ATOM 1247 N N . THR A 1 166 ? 1.807 -0.189 -5.806 1.00 83.88 166 THR A N 1
ATOM 1248 C CA . THR A 1 166 ? 3.045 0.086 -5.062 1.00 83.88 166 THR A CA 1
ATOM 1249 C C . THR A 1 166 ? 3.137 1.547 -4.618 1.00 83.88 166 THR A C 1
ATOM 1251 O O . THR A 1 166 ? 4.217 2.058 -4.316 1.00 83.88 166 THR A O 1
ATOM 1254 N N . LEU A 1 167 ? 1.995 2.232 -4.521 1.00 88.69 167 LEU A N 1
ATOM 1255 C CA . LEU A 1 167 ? 1.887 3.655 -4.211 1.00 88.69 167 LEU A CA 1
ATOM 1256 C C . LEU A 1 167 ? 2.634 4.516 -5.241 1.00 88.69 167 LEU A C 1
ATOM 1258 O O . LEU A 1 167 ? 3.153 5.581 -4.887 1.00 88.69 167 LEU A O 1
ATOM 1262 N N . GLU A 1 168 ? 2.717 4.074 -6.496 1.00 88.44 168 GLU A N 1
ATOM 1263 C CA . GLU A 1 168 ? 3.398 4.790 -7.579 1.00 88.44 168 GLU A CA 1
ATOM 1264 C C . GLU A 1 168 ? 2.649 6.063 -8.003 1.00 88.44 168 GLU A C 1
ATOM 1266 O O . GLU A 1 168 ? 3.281 7.071 -8.333 1.00 88.44 168 GLU A O 1
ATOM 1271 N N . ILE A 1 169 ? 1.317 6.080 -7.884 1.00 88.75 169 ILE A N 1
ATOM 1272 C CA . ILE A 1 169 ? 0.469 7.229 -8.232 1.00 88.75 169 ILE A CA 1
ATOM 1273 C C . ILE A 1 169 ? 0.050 8.014 -6.983 1.00 88.75 169 ILE A C 1
ATOM 1275 O O . ILE A 1 169 ? -0.370 7.455 -5.966 1.00 88.75 169 ILE A O 1
ATOM 1279 N N . ASP A 1 170 ? 0.137 9.346 -7.057 1.00 90.56 170 ASP A N 1
ATOM 1280 C CA . ASP A 1 170 ? -0.377 10.223 -6.004 1.00 90.56 170 ASP A CA 1
ATOM 1281 C C . ASP A 1 170 ? -1.881 10.000 -5.775 1.00 90.56 170 ASP A C 1
ATOM 1283 O O . ASP A 1 170 ? -2.681 9.994 -6.710 1.00 90.56 170 ASP A O 1
ATOM 1287 N N . LYS A 1 171 ? -2.278 9.857 -4.507 1.00 89.94 171 LYS A N 1
ATOM 1288 C CA . LYS A 1 171 ? -3.660 9.631 -4.046 1.00 89.94 171 LYS A CA 1
ATOM 1289 C C . LYS A 1 171 ? -4.314 8.334 -4.528 1.00 89.94 171 LYS A C 1
ATOM 1291 O O . LYS A 1 171 ? -5.495 8.127 -4.238 1.00 89.94 171 LYS A O 1
ATOM 1296 N N . GLN A 1 172 ? -3.581 7.438 -5.181 1.00 88.62 172 GLN A N 1
ATOM 1297 C CA . GLN A 1 172 ? -4.068 6.081 -5.398 1.00 88.62 172 GLN A CA 1
ATOM 1298 C C . GLN A 1 172 ? -4.037 5.296 -4.079 1.00 88.62 172 GLN A C 1
ATOM 1300 O O . GLN A 1 172 ? -3.309 5.628 -3.136 1.00 88.62 172 GLN A O 1
ATOM 1305 N N . THR A 1 173 ? -4.945 4.328 -3.964 1.00 87.94 173 THR A N 1
ATOM 1306 C CA . THR A 1 173 ? -5.149 3.555 -2.740 1.00 87.94 173 THR A CA 1
ATOM 1307 C C . THR A 1 173 ? -4.765 2.101 -2.954 1.00 87.94 173 THR A C 1
ATOM 1309 O O . THR A 1 173 ? -5.461 1.364 -3.648 1.00 87.94 173 THR A O 1
ATOM 1312 N N . LEU A 1 174 ? -3.737 1.664 -2.238 1.00 87.31 174 LEU A N 1
ATOM 1313 C CA . LEU A 1 174 ? -3.408 0.263 -2.041 1.00 87.31 174 LEU A CA 1
ATOM 1314 C C . LEU A 1 174 ? -4.369 -0.341 -1.009 1.00 87.31 174 LEU A C 1
ATOM 1316 O O . LEU A 1 174 ? -4.411 0.099 0.142 1.00 87.31 174 LEU A O 1
ATOM 1320 N N . THR A 1 175 ? -5.134 -1.358 -1.407 1.00 86.12 175 THR A N 1
ATOM 1321 C CA . THR A 1 175 ? -6.094 -2.049 -0.532 1.00 86.12 175 THR A CA 1
ATOM 1322 C C . THR A 1 175 ? -5.673 -3.494 -0.291 1.00 86.12 175 THR A C 1
ATOM 1324 O O . THR A 1 175 ? -5.545 -4.278 -1.225 1.00 86.12 175 THR A O 1
ATOM 1327 N N . ILE A 1 176 ? -5.501 -3.868 0.978 1.00 85.50 176 ILE A N 1
ATOM 1328 C CA . ILE A 1 176 ? -4.983 -5.171 1.392 1.00 85.50 176 ILE A CA 1
ATOM 1329 C C . ILE A 1 176 ? -5.967 -5.837 2.364 1.00 85.50 176 ILE A C 1
ATOM 1331 O O . ILE A 1 176 ? -6.207 -5.305 3.454 1.00 85.50 176 ILE A O 1
ATOM 1335 N N . PRO A 1 177 ? -6.530 -7.014 2.041 1.00 85.75 177 PRO A N 1
ATOM 1336 C CA . PRO A 1 177 ? -7.370 -7.757 2.975 1.00 85.75 177 PRO A CA 1
ATOM 1337 C C . PRO A 1 177 ? -6.601 -8.136 4.247 1.00 85.75 177 PRO A C 1
ATOM 1339 O O . PRO A 1 177 ? -5.506 -8.688 4.180 1.00 85.75 177 PRO A O 1
ATOM 1342 N N . ILE A 1 178 ? -7.184 -7.898 5.426 1.00 86.56 178 ILE A N 1
ATOM 1343 C CA . ILE A 1 178 ? -6.496 -8.175 6.706 1.00 86.56 178 ILE A CA 1
ATOM 1344 C C . ILE A 1 178 ? -6.800 -9.574 7.273 1.00 86.56 178 ILE A C 1
ATOM 1346 O O . ILE A 1 178 ? -6.326 -9.927 8.355 1.00 8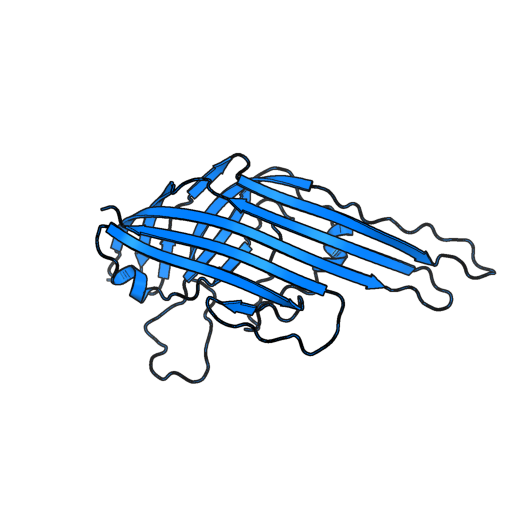6.56 178 ILE A O 1
ATOM 1350 N N . GLY A 1 179 ? -7.642 -10.356 6.586 1.00 80.88 179 GLY A N 1
ATOM 1351 C CA . GLY A 1 179 ? -8.071 -11.688 7.032 1.00 80.88 179 GLY A CA 1
ATOM 1352 C C . GLY A 1 179 ? -8.942 -11.668 8.294 1.00 80.88 179 GLY A C 1
ATOM 1353 O O . GLY A 1 179 ? -8.871 -12.580 9.119 1.00 80.88 179 GLY A O 1
ATOM 1354 N N . VAL A 1 180 ? -9.713 -10.596 8.503 1.00 84.44 180 VAL A N 1
ATOM 1355 C CA . VAL A 1 180 ? -10.652 -10.451 9.625 1.00 84.44 180 VAL A CA 1
ATOM 1356 C C . VAL A 1 180 ? -11.957 -9.858 9.117 1.00 84.44 180 VAL A C 1
ATOM 1358 O O . VAL A 1 180 ? -11.944 -8.861 8.397 1.00 84.44 180 VAL A O 1
ATOM 1361 N N . GLY A 1 181 ? -13.075 -10.463 9.514 1.00 84.88 181 GLY A N 1
ATOM 1362 C CA . GLY A 1 181 ? -14.410 -9.954 9.222 1.00 84.88 181 GLY A CA 1
ATOM 1363 C C . GLY A 1 181 ? -14.888 -8.894 10.216 1.00 84.88 181 GLY A C 1
ATOM 1364 O O . GLY A 1 181 ? -14.426 -8.823 11.360 1.00 84.88 181 GLY A O 1
ATOM 1365 N N . ASN A 1 182 ? -15.865 -8.101 9.792 1.00 86.81 182 ASN A N 1
ATOM 1366 C CA . ASN A 1 182 ? -16.576 -7.093 10.586 1.00 86.81 182 ASN A CA 1
ATOM 1367 C C . ASN A 1 182 ? -17.074 -7.593 11.966 1.00 86.81 182 ASN A C 1
ATOM 1369 O O . ASN A 1 182 ? -17.004 -6.845 12.941 1.00 86.81 182 ASN A O 1
ATOM 1373 N N . VAL A 1 183 ? -17.515 -8.852 12.091 1.00 86.94 183 VAL A N 1
ATOM 1374 C CA . VAL A 1 183 ? -18.020 -9.445 13.348 1.00 86.94 183 VAL A CA 1
ATOM 1375 C C . VAL A 1 183 ? -16.971 -9.373 14.461 1.00 86.94 183 VAL A C 1
ATOM 1377 O O . VAL A 1 183 ? -17.279 -9.061 15.614 1.00 86.94 183 VAL A O 1
ATOM 1380 N N . ARG A 1 184 ? -15.690 -9.576 14.125 1.00 88.25 184 ARG A N 1
ATOM 1381 C CA . ARG A 1 184 ? -14.611 -9.475 15.113 1.00 88.25 184 ARG A CA 1
ATOM 1382 C C . ARG A 1 184 ? -14.480 -8.053 15.657 1.00 88.25 184 ARG A C 1
ATOM 1384 O O . ARG A 1 184 ? -14.224 -7.893 16.848 1.00 88.25 184 ARG A O 1
ATOM 1391 N N . PHE A 1 185 ? -14.696 -7.041 14.819 1.00 90.38 185 PHE A N 1
ATOM 1392 C CA . PHE A 1 185 ? -14.713 -5.643 15.248 1.00 90.38 185 PHE A CA 1
ATOM 1393 C C . PHE A 1 185 ? -15.928 -5.345 16.129 1.00 90.38 185 PHE A C 1
ATOM 1395 O O . PHE A 1 185 ? -15.769 -4.700 17.156 1.00 90.38 185 PHE A O 1
ATOM 1402 N N . GLN A 1 186 ? -17.109 -5.880 15.808 1.00 88.62 186 GLN A N 1
ATOM 1403 C CA . GLN A 1 186 ? -18.308 -5.719 16.647 1.00 88.62 186 GLN A CA 1
ATOM 1404 C C . GLN A 1 186 ? -18.106 -6.268 18.066 1.00 88.62 186 GLN A C 1
ATOM 1406 O O . GLN A 1 186 ? -18.564 -5.670 19.037 1.00 88.62 186 GLN A O 1
ATOM 1411 N N . SER A 1 187 ? -17.386 -7.387 18.188 1.00 89.25 187 SER A N 1
ATOM 1412 C CA . SER A 1 187 ? -17.092 -8.031 19.473 1.00 89.25 187 SER A CA 1
ATOM 1413 C C . SER A 1 187 ? -15.977 -7.365 20.296 1.00 89.25 187 SER A C 1
ATOM 1415 O O . SER A 1 187 ? -15.721 -7.804 21.417 1.00 89.25 187 SER A O 1
ATOM 1417 N N . LEU A 1 188 ? -15.298 -6.335 19.770 1.00 91.00 188 LEU A N 1
ATOM 1418 C CA . LEU A 1 188 ? -14.086 -5.788 20.387 1.00 91.00 188 LEU A CA 1
ATOM 1419 C C . LEU A 1 188 ? -14.397 -5.040 21.688 1.00 91.00 188 LEU A C 1
ATOM 1421 O O . LEU A 1 188 ? -15.099 -4.022 21.683 1.00 91.00 188 LEU A O 1
ATOM 1425 N N . ARG A 1 189 ? -13.832 -5.489 22.811 1.00 94.50 189 ARG A N 1
ATOM 1426 C CA . ARG A 1 189 ? -13.976 -4.814 24.111 1.00 94.50 189 ARG A CA 1
ATOM 1427 C C . ARG A 1 189 ? -12.954 -3.692 24.278 1.00 94.50 189 ARG A C 1
ATOM 1429 O O . ARG A 1 189 ? -11.955 -3.604 23.563 1.00 94.50 189 ARG A O 1
ATOM 1436 N N . ARG A 1 190 ? -13.198 -2.796 25.238 1.00 95.69 190 ARG A N 1
ATOM 1437 C CA . ARG A 1 190 ? -12.249 -1.727 25.576 1.00 95.69 190 ARG A CA 1
ATOM 1438 C C . ARG A 1 190 ? -10.909 -2.333 26.001 1.00 95.69 190 ARG A C 1
ATOM 1440 O O . ARG A 1 190 ? -10.870 -3.219 26.845 1.00 95.69 190 ARG A O 1
ATOM 1447 N N . GLY A 1 191 ? -9.817 -1.845 25.416 1.00 95.06 191 GLY A N 1
ATOM 1448 C CA . GLY A 1 191 ? -8.463 -2.340 25.665 1.00 95.06 191 GLY A CA 1
ATOM 1449 C C . GLY A 1 191 ? -8.040 -3.508 24.771 1.00 95.06 191 GLY A C 1
ATOM 1450 O O . GLY A 1 191 ? -6.837 -3.725 24.619 1.00 95.06 191 GLY A O 1
ATOM 1451 N N . GLU A 1 192 ? -8.980 -4.204 24.128 1.00 96.94 192 GLU A N 1
ATOM 1452 C CA . GLU A 1 192 ? -8.664 -5.286 23.200 1.00 96.94 192 GLU A CA 1
ATOM 1453 C C . GLU A 1 192 ? -8.121 -4.754 21.873 1.00 96.94 192 GLU A C 1
ATOM 1455 O O . GLU A 1 192 ? -8.439 -3.645 21.426 1.00 96.94 192 GLU A O 1
ATOM 1460 N N . SER A 1 193 ? -7.293 -5.579 21.230 1.00 96.25 193 SER A N 1
ATOM 1461 C CA . SER A 1 193 ? -6.703 -5.269 19.933 1.00 96.25 193 SER A CA 1
ATOM 1462 C C . SER A 1 193 ? -6.856 -6.405 18.932 1.00 96.25 193 SER A C 1
ATOM 1464 O O . SER A 1 193 ? -6.633 -7.567 19.271 1.00 96.25 193 SER A O 1
ATOM 1466 N N . ILE A 1 194 ? -7.138 -6.051 17.682 1.00 95.19 194 ILE A N 1
ATOM 1467 C CA . ILE A 1 194 ? -6.924 -6.911 16.519 1.00 95.19 194 ILE A CA 1
ATOM 1468 C C . ILE A 1 194 ? -5.521 -6.611 16.011 1.00 95.19 194 ILE A C 1
ATOM 1470 O O . ILE A 1 194 ? -5.209 -5.459 15.732 1.00 95.19 194 ILE A O 1
ATOM 1474 N N . ARG A 1 195 ? -4.683 -7.641 15.902 1.00 95.81 195 ARG A N 1
ATOM 1475 C CA . ARG A 1 195 ? -3.330 -7.547 15.344 1.00 95.81 195 ARG A CA 1
ATOM 1476 C C . ARG A 1 195 ? -3.187 -8.569 14.232 1.00 95.81 195 ARG A C 1
ATOM 1478 O O . ARG A 1 195 ? -3.586 -9.726 14.410 1.00 95.81 195 ARG A O 1
ATOM 1485 N N . ARG A 1 196 ? -2.652 -8.149 13.093 1.00 93.25 196 ARG A N 1
ATOM 1486 C CA . ARG A 1 196 ? -2.421 -9.006 11.932 1.00 93.25 196 ARG A CA 1
ATOM 1487 C C . ARG A 1 196 ? -1.091 -8.656 11.292 1.00 93.25 196 ARG A C 1
ATOM 1489 O O . ARG A 1 196 ? -0.716 -7.492 11.234 1.00 93.25 196 ARG A O 1
ATOM 1496 N N . VAL A 1 197 ? -0.408 -9.691 10.824 1.00 92.38 197 VAL A N 1
ATOM 1497 C CA . VAL A 1 197 ? 0.667 -9.579 9.844 1.00 92.38 197 VAL A CA 1
ATOM 1498 C C . VAL A 1 197 ? 0.101 -10.174 8.571 1.00 92.38 197 VAL A C 1
ATOM 1500 O O . VAL A 1 197 ? -0.307 -11.336 8.563 1.00 92.38 197 VAL A O 1
ATOM 1503 N N . ILE A 1 198 ? 0.012 -9.353 7.540 1.00 87.94 198 ILE A N 1
ATOM 1504 C CA . ILE A 1 198 ? -0.455 -9.732 6.218 1.00 87.94 198 ILE A CA 1
ATOM 1505 C C . ILE A 1 198 ? 0.794 -9.960 5.394 1.00 87.94 198 ILE A C 1
ATOM 1507 O O . ILE A 1 198 ? 1.607 -9.048 5.274 1.00 87.94 198 ILE A O 1
ATOM 1511 N N . ARG A 1 199 ? 0.979 -11.171 4.879 1.00 86.75 199 ARG A N 1
ATOM 1512 C CA . ARG A 1 199 ? 2.078 -11.475 3.965 1.00 86.75 199 ARG A CA 1
ATOM 1513 C C . ARG A 1 199 ? 1.558 -11.419 2.539 1.00 86.75 199 ARG A C 1
ATOM 1515 O O . ARG A 1 199 ? 0.443 -11.877 2.293 1.00 86.75 199 ARG A O 1
ATOM 1522 N N . LEU A 1 200 ? 2.359 -10.819 1.668 1.00 84.75 200 LEU A N 1
ATOM 1523 C CA . LEU A 1 200 ? 2.135 -10.726 0.234 1.00 84.75 200 LEU A CA 1
ATOM 1524 C C . LEU A 1 200 ? 3.224 -11.541 -0.448 1.00 84.75 200 LEU A C 1
ATOM 1526 O O . LEU A 1 200 ? 4.408 -11.295 -0.212 1.00 84.75 200 LEU A O 1
ATOM 1530 N N . ASN A 1 201 ? 2.836 -12.529 -1.243 1.00 84.19 201 ASN A N 1
ATOM 1531 C CA . ASN A 1 201 ? 3.773 -13.322 -2.026 1.00 84.19 201 ASN A CA 1
ATOM 1532 C C . ASN A 1 201 ? 3.079 -13.924 -3.248 1.00 84.19 201 ASN A C 1
ATOM 1534 O O . ASN A 1 201 ? 1.932 -14.360 -3.151 1.00 84.19 201 ASN A O 1
ATOM 1538 N N . GLY A 1 202 ? 3.779 -13.989 -4.375 1.00 81.31 202 GLY A N 1
ATOM 1539 C CA . GLY A 1 202 ? 3.275 -14.652 -5.576 1.00 81.31 202 GLY A CA 1
ATOM 1540 C C . GLY A 1 202 ? 3.774 -14.011 -6.861 1.00 81.31 202 GLY A C 1
ATOM 1541 O O . GLY A 1 202 ? 4.576 -13.077 -6.830 1.00 81.31 202 GLY A O 1
ATOM 1542 N N . ALA A 1 203 ? 3.286 -14.534 -7.980 1.00 79.94 203 ALA A N 1
ATOM 1543 C CA . ALA A 1 203 ? 3.381 -13.851 -9.260 1.00 79.94 203 ALA A CA 1
ATOM 1544 C C . ALA A 1 203 ? 2.418 -12.654 -9.270 1.00 79.94 203 ALA A C 1
ATOM 1546 O O . ALA A 1 203 ? 1.459 -12.620 -8.495 1.00 79.94 203 ALA A O 1
ATOM 1547 N N . CYS A 1 204 ? 2.675 -11.650 -10.104 1.00 76.75 204 CYS A N 1
ATOM 1548 C CA . CYS A 1 204 ? 1.854 -10.438 -10.109 1.00 76.75 204 CYS A CA 1
ATOM 1549 C C . CYS A 1 204 ? 0.389 -10.719 -10.481 1.00 76.75 204 CYS A C 1
ATOM 1551 O O . CYS A 1 204 ? -0.499 -10.174 -9.836 1.00 76.75 204 CYS A O 1
ATOM 1553 N N . ASP A 1 205 ? 0.131 -11.631 -11.418 1.00 71.12 205 ASP A N 1
ATOM 1554 C CA . ASP A 1 205 ? -1.208 -12.109 -11.813 1.00 71.12 205 ASP A CA 1
ATOM 1555 C C . ASP A 1 205 ? -1.919 -12.956 -10.742 1.00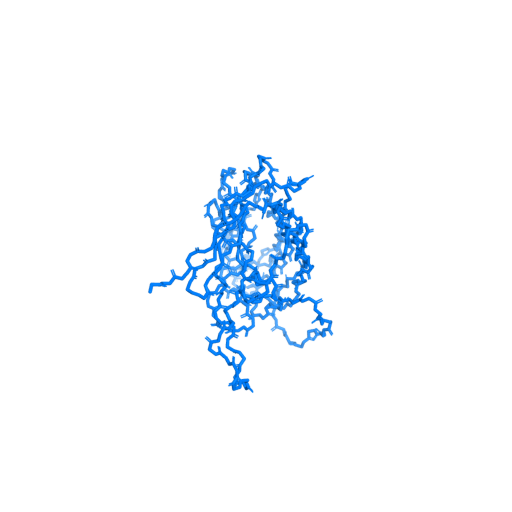 71.12 205 ASP A C 1
ATOM 1557 O O . ASP A 1 205 ? -3.127 -13.186 -10.807 1.00 71.12 205 ASP A O 1
ATOM 1561 N N . HIS A 1 206 ? -1.183 -13.403 -9.727 1.00 71.06 206 HIS A N 1
ATOM 1562 C CA . HIS A 1 206 ? -1.682 -14.251 -8.658 1.00 71.06 206 HIS A CA 1
ATOM 1563 C C . HIS A 1 206 ? -0.996 -13.910 -7.330 1.00 71.06 206 HIS A C 1
ATOM 1565 O O . HIS A 1 206 ? -0.212 -14.696 -6.785 1.00 71.06 206 HIS A O 1
ATOM 1571 N N . VAL A 1 207 ? -1.316 -12.739 -6.767 1.00 69.31 207 VAL A N 1
ATOM 1572 C CA . VAL A 1 207 ? -0.802 -12.357 -5.446 1.00 69.31 207 VAL A CA 1
ATOM 1573 C C . VAL A 1 207 ? -1.667 -12.954 -4.340 1.00 69.31 207 VAL A C 1
ATOM 1575 O O . VAL A 1 207 ? -2.879 -12.714 -4.252 1.00 69.31 207 VAL A O 1
ATOM 1578 N N . PHE A 1 208 ? -1.025 -13.689 -3.433 1.00 63.62 208 PHE A N 1
ATOM 1579 C CA . PHE A 1 208 ? -1.651 -14.178 -2.212 1.00 63.62 208 PHE A CA 1
ATOM 1580 C C . PHE A 1 208 ? -1.498 -13.154 -1.085 1.00 63.62 208 PHE A C 1
ATOM 1582 O O . PHE A 1 208 ? -0.398 -12.681 -0.811 1.00 63.62 208 PHE A O 1
ATOM 1589 N N . ALA A 1 209 ? -2.605 -12.844 -0.401 1.00 62.31 209 ALA A N 1
ATOM 1590 C CA . ALA A 1 209 ? -2.635 -11.989 0.785 1.00 62.31 209 ALA A CA 1
ATOM 1591 C C . ALA A 1 209 ? -3.247 -12.754 1.973 1.00 62.31 209 ALA A C 1
ATOM 1593 O O . ALA A 1 209 ? -4.446 -13.041 1.978 1.00 62.31 209 ALA A O 1
ATOM 1594 N N . GLY A 1 210 ? -2.444 -13.101 2.989 1.00 57.19 210 GLY A N 1
ATOM 1595 C CA . GLY A 1 210 ? -2.918 -13.936 4.104 1.00 57.19 210 GLY A CA 1
ATOM 1596 C C . GLY A 1 210 ? -2.052 -13.922 5.370 1.00 57.19 210 GLY A C 1
ATOM 1597 O O . GLY A 1 210 ? -0.891 -13.514 5.355 1.00 57.19 210 GLY A O 1
ATOM 1598 N N . SER A 1 211 ? -2.637 -14.357 6.497 1.00 41.28 211 SER A N 1
ATOM 1599 C CA . SER A 1 211 ? -1.963 -14.436 7.810 1.00 41.28 211 SER A CA 1
ATOM 1600 C C . SER A 1 211 ? -1.214 -15.756 8.043 1.00 41.28 211 SER A C 1
ATOM 1602 O O . SER A 1 211 ? -0.282 -15.799 8.850 1.00 41.28 211 SER A O 1
ATOM 1604 N N . GLN A 1 212 ? -1.579 -16.813 7.315 1.00 39.59 212 GLN A N 1
ATOM 1605 C CA . GLN A 1 212 ? -0.876 -18.090 7.238 1.00 39.59 212 GLN A CA 1
ATOM 1606 C C . GLN A 1 212 ? -0.981 -18.611 5.806 1.00 39.59 212 GLN A C 1
ATOM 1608 O O . GLN A 1 212 ? -2.092 -18.754 5.309 1.00 39.59 212 GLN A O 1
ATOM 1613 N N . VAL A 1 213 ? 0.171 -18.837 5.171 1.00 36.06 213 VAL A N 1
ATOM 1614 C CA . VAL A 1 213 ? 0.524 -19.959 4.282 1.00 36.06 213 VAL A CA 1
ATOM 1615 C C . VAL A 1 213 ? 1.799 -19.561 3.532 1.00 36.06 213 VAL A C 1
ATOM 1617 O O . VAL A 1 213 ? 1.864 -18.515 2.895 1.00 36.06 213 VAL A O 1
ATOM 1620 N N . ALA A 1 214 ? 2.809 -20.423 3.632 1.00 42.56 214 ALA A N 1
ATOM 1621 C CA . ALA A 1 214 ? 3.811 -20.600 2.597 1.00 42.56 214 ALA A CA 1
ATOM 1622 C C . ALA A 1 214 ? 3.295 -21.700 1.666 1.00 42.56 214 ALA A C 1
ATOM 1624 O O . ALA A 1 214 ? 3.036 -22.801 2.143 1.00 42.56 214 ALA A O 1
ATOM 1625 N N . LEU A 1 215 ? 3.158 -21.411 0.374 1.00 36.44 215 LEU A N 1
ATOM 1626 C CA . LEU A 1 215 ? 3.126 -22.409 -0.693 1.00 36.44 215 LEU A CA 1
ATOM 1627 C C . LEU A 1 215 ? 3.857 -21.811 -1.897 1.00 36.44 215 LEU A C 1
ATOM 1629 O O . LEU A 1 215 ? 3.627 -20.658 -2.261 1.00 36.44 215 LEU A O 1
ATOM 1633 N N . GLY A 1 216 ? 4.816 -22.584 -2.411 1.00 39.16 216 GLY A N 1
ATOM 1634 C CA . GLY A 1 216 ? 5.733 -22.196 -3.479 1.00 39.16 216 GLY A CA 1
ATOM 1635 C C . GLY A 1 216 ? 5.027 -21.924 -4.804 1.00 39.16 216 GLY A C 1
ATOM 1636 O O . GLY A 1 216 ? 3.938 -22.441 -5.058 1.00 39.16 216 GLY A O 1
ATOM 1637 N N . SER A 1 217 ? 5.669 -21.105 -5.638 1.00 35.62 217 SER A N 1
ATOM 1638 C CA . SER A 1 217 ? 5.164 -20.770 -6.963 1.00 35.62 217 SER A CA 1
ATOM 1639 C C . SER A 1 217 ? 5.162 -22.004 -7.867 1.00 35.62 217 SER A C 1
ATOM 1641 O O . SER A 1 217 ? 6.123 -22.775 -7.924 1.00 35.62 217 SER A O 1
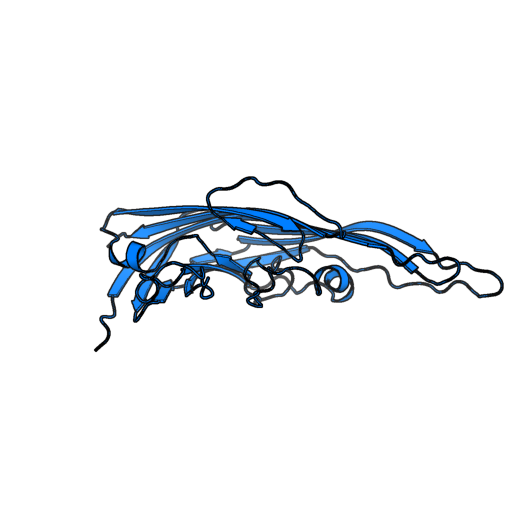ATOM 1643 N N . ARG A 1 218 ? 4.063 -22.184 -8.596 1.00 37.59 218 ARG A N 1
ATOM 1644 C CA . ARG A 1 218 ? 4.065 -22.896 -9.867 1.00 37.59 218 ARG A CA 1
ATOM 1645 C C . ARG A 1 218 ? 3.620 -21.911 -10.940 1.00 37.59 218 ARG A C 1
ATOM 1647 O O . ARG A 1 218 ? 2.529 -21.365 -10.853 1.00 37.59 218 ARG A O 1
ATOM 1654 N N . ASP A 1 219 ? 4.510 -21.782 -11.910 1.00 34.97 219 ASP A N 1
ATOM 1655 C CA . ASP A 1 219 ? 4.373 -21.225 -13.251 1.00 34.97 219 ASP A CA 1
ATOM 1656 C C . ASP A 1 219 ? 4.641 -19.742 -13.538 1.00 34.97 219 ASP A C 1
ATOM 1658 O O . ASP A 1 219 ? 4.440 -18.840 -12.733 1.00 34.97 219 ASP A O 1
ATOM 1662 N N . ARG A 1 220 ? 5.252 -19.607 -14.725 1.00 42.00 220 ARG A N 1
ATOM 1663 C CA . ARG A 1 220 ? 6.069 -18.535 -15.298 1.00 42.00 220 ARG A CA 1
ATOM 1664 C C . ARG A 1 220 ? 5.235 -17.371 -15.830 1.00 42.00 220 ARG A C 1
ATOM 1666 O O . ARG A 1 220 ? 4.408 -17.590 -16.713 1.00 42.00 220 ARG A O 1
ATOM 1673 N N . ARG A 1 221 ? 5.604 -16.160 -15.403 1.00 50.69 221 ARG A N 1
ATOM 1674 C CA . ARG A 1 221 ? 5.964 -14.964 -16.201 1.00 50.69 221 ARG A CA 1
ATOM 1675 C C . ARG A 1 221 ? 6.643 -13.955 -15.267 1.00 50.69 221 ARG A C 1
ATOM 1677 O O . ARG A 1 221 ? 6.476 -14.052 -14.050 1.00 50.69 221 ARG A O 1
ATOM 1684 N N . ASP A 1 222 ? 7.434 -13.050 -15.831 1.00 75.75 222 ASP A N 1
ATOM 1685 C CA . ASP A 1 222 ? 8.537 -12.347 -15.165 1.00 75.75 222 ASP A CA 1
ATOM 1686 C C . ASP A 1 222 ? 8.085 -11.197 -14.250 1.00 75.75 222 ASP A C 1
ATOM 1688 O O . ASP A 1 222 ? 8.538 -10.070 -14.353 1.00 75.75 222 ASP A O 1
ATOM 1692 N N . CYS A 1 223 ? 7.138 -11.439 -13.346 1.00 80.56 223 CYS A N 1
ATOM 1693 C CA . CYS A 1 223 ? 6.754 -10.456 -12.341 1.00 80.56 223 CYS A CA 1
ATOM 1694 C C . CYS A 1 223 ? 6.459 -11.136 -11.008 1.00 80.56 223 CYS A C 1
ATOM 1696 O O . CYS A 1 223 ? 5.620 -12.036 -10.923 1.00 80.56 223 CYS A O 1
ATOM 1698 N N . THR A 1 224 ? 7.138 -10.699 -9.950 1.00 87.00 224 THR A N 1
ATOM 1699 C CA . THR A 1 224 ? 7.026 -11.269 -8.605 1.00 87.00 224 THR A CA 1
ATOM 1700 C C . THR A 1 224 ? 6.727 -10.199 -7.570 1.00 87.00 224 THR A C 1
ATOM 1702 O O . THR A 1 224 ? 7.249 -9.089 -7.624 1.00 87.00 224 THR A O 1
ATOM 1705 N N . VAL A 1 225 ? 5.895 -10.558 -6.597 1.00 87.19 225 VAL A N 1
ATOM 1706 C CA . VAL A 1 225 ? 5.537 -9.717 -5.458 1.00 87.19 225 VAL A CA 1
ATOM 1707 C C . VAL A 1 225 ? 5.996 -10.395 -4.185 1.00 87.19 225 VAL A C 1
ATOM 1709 O O . VAL A 1 225 ? 5.720 -11.577 -3.969 1.00 87.19 225 VAL A O 1
ATOM 1712 N N . THR A 1 226 ? 6.640 -9.640 -3.303 1.00 91.19 226 THR A N 1
ATOM 1713 C CA . THR A 1 226 ? 6.946 -10.066 -1.936 1.00 91.19 226 THR A CA 1
ATOM 1714 C C . THR A 1 226 ? 6.736 -8.912 -0.969 1.00 91.19 226 THR A C 1
ATOM 1716 O O . THR A 1 226 ? 6.961 -7.755 -1.300 1.00 91.19 226 THR A O 1
ATOM 1719 N N . GLY A 1 227 ? 6.282 -9.180 0.249 1.00 92.19 227 GLY A N 1
ATOM 1720 C CA . GLY A 1 22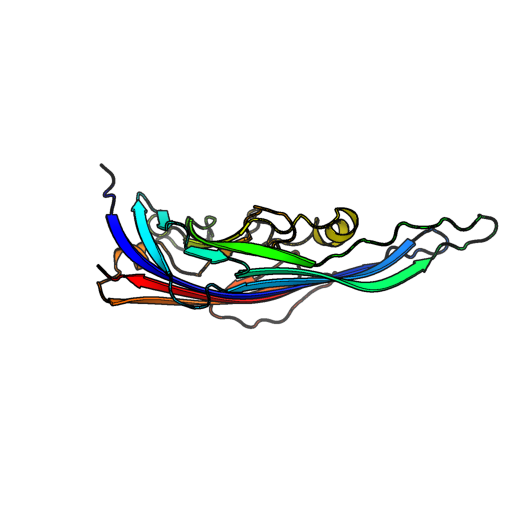7 ? 6.089 -8.108 1.214 1.00 92.19 227 GLY A CA 1
ATOM 1721 C C . GLY A 1 227 ? 5.334 -8.531 2.451 1.00 92.19 227 GLY A C 1
ATOM 1722 O O . GLY A 1 227 ? 4.835 -9.654 2.577 1.00 92.19 227 GLY A O 1
ATOM 1723 N N . SER A 1 228 ? 5.228 -7.601 3.391 1.00 93.62 228 SER A N 1
ATOM 1724 C CA . SER A 1 228 ? 4.340 -7.779 4.525 1.00 93.62 228 SER A CA 1
ATOM 1725 C C . SER A 1 228 ? 3.908 -6.459 5.137 1.00 93.62 228 SER A C 1
ATOM 1727 O O . SER A 1 228 ? 4.674 -5.499 5.180 1.00 93.62 228 SER A O 1
ATOM 1729 N N . PHE A 1 229 ? 2.691 -6.451 5.674 1.00 94.81 229 PHE A N 1
ATOM 1730 C CA . PHE A 1 229 ? 2.147 -5.345 6.447 1.00 94.81 229 PHE A CA 1
ATOM 1731 C C . PHE A 1 229 ? 1.673 -5.829 7.808 1.00 94.81 229 PHE A C 1
ATOM 1733 O O . PHE A 1 229 ? 0.825 -6.714 7.929 1.00 94.81 229 PHE A O 1
ATOM 1740 N N . PHE A 1 230 ? 2.200 -5.213 8.852 1.00 96.81 230 PHE A N 1
ATOM 1741 C CA . PHE A 1 230 ? 1.630 -5.255 10.179 1.00 96.81 230 PHE A CA 1
ATOM 1742 C C . PHE A 1 230 ? 0.502 -4.229 10.286 1.00 96.81 230 PHE A C 1
ATOM 1744 O O . PHE A 1 230 ? 0.651 -3.066 9.914 1.00 96.81 230 PHE A O 1
ATOM 1751 N N . VAL A 1 231 ? -0.625 -4.660 10.846 1.00 96.88 231 VAL A N 1
ATOM 1752 C CA . VAL A 1 231 ? -1.746 -3.795 11.199 1.00 96.88 231 VAL A CA 1
ATOM 1753 C C . VAL A 1 231 ? -2.243 -4.135 12.596 1.00 96.88 231 VAL A C 1
ATOM 1755 O O . VAL A 1 231 ? -2.488 -5.299 12.932 1.00 96.88 231 VAL A O 1
ATOM 1758 N N . ALA A 1 232 ? -2.425 -3.107 13.420 1.00 97.75 232 ALA A N 1
ATOM 1759 C CA . ALA A 1 232 ? -3.028 -3.237 14.734 1.00 97.75 232 ALA A CA 1
ATOM 1760 C C . ALA A 1 232 ? -4.099 -2.176 14.965 1.00 97.75 232 ALA A C 1
ATOM 1762 O O . ALA A 1 232 ? -3.827 -0.980 14.925 1.00 97.75 232 ALA A O 1
ATOM 1763 N N . LEU A 1 233 ? -5.313 -2.620 15.286 1.00 97.81 233 LEU A N 1
ATOM 1764 C CA . LEU A 1 233 ? -6.386 -1.761 15.770 1.00 97.81 233 LEU A CA 1
ATOM 1765 C C . LEU A 1 233 ? -6.663 -2.084 17.240 1.00 97.81 233 LEU A C 1
ATOM 1767 O O . LEU A 1 233 ? -6.935 -3.237 17.567 1.00 97.81 233 LEU A O 1
ATOM 1771 N N . LYS A 1 234 ? -6.646 -1.083 18.122 1.00 97.88 234 LYS A N 1
ATOM 1772 C CA . LYS A 1 234 ? -7.001 -1.224 19.545 1.00 97.88 234 LYS A CA 1
ATOM 1773 C C . LYS A 1 234 ? -8.169 -0.313 19.896 1.00 97.88 234 LYS A C 1
ATOM 1775 O O . LYS A 1 234 ? -8.088 0.886 19.647 1.00 97.88 234 LYS A O 1
ATOM 1780 N N . ARG A 1 235 ? -9.221 -0.839 20.526 1.00 96.56 235 ARG A N 1
ATOM 1781 C CA . ARG A 1 235 ? -10.305 -0.005 21.077 1.00 96.56 235 ARG A CA 1
ATOM 1782 C C . ARG A 1 235 ? -9.847 0.646 22.378 1.00 96.56 235 ARG A C 1
ATOM 1784 O O . ARG A 1 235 ? -9.323 -0.037 23.258 1.00 96.56 235 ARG A O 1
ATOM 1791 N N . VAL A 1 236 ? -10.051 1.955 22.517 1.00 94.56 236 VAL A N 1
ATOM 1792 C CA . VAL A 1 236 ? -9.599 2.713 23.701 1.00 94.56 236 VAL A CA 1
ATOM 1793 C C . VAL A 1 236 ? -10.738 3.253 24.569 1.00 94.56 236 VAL A C 1
ATOM 1795 O O . VAL A 1 236 ? -10.524 3.446 25.770 1.00 94.56 236 VAL A O 1
ATOM 1798 N N . GLY A 1 237 ? -11.935 3.435 24.003 1.00 81.81 237 GLY A N 1
ATOM 1799 C CA . GLY A 1 237 ? -13.149 3.879 24.705 1.00 81.81 237 GLY A CA 1
ATOM 1800 C C . GLY A 1 237 ? -14.292 2.892 24.586 1.00 81.81 237 GLY A C 1
ATOM 1801 O O . GLY A 1 237 ? -14.357 2.168 23.569 1.00 81.81 237 GLY A O 1
#

pLDDT: mean 80.98, std 17.49, range [34.97, 98.5]

Sequence (237 aa):
MPKLTNYPATLDVSGQIHVKAEADDTGECTPGQDVTVDFDADAELGRPRRVSLTIFDGAVATSFARKARGAVHKGALTGYRETNYCRPSEPVELEQPACTSHRGTLRAWLAKGPDLRRTDDDLAPLSHPVALALMRDGGGTQDPSCMRYLSSGLTLWNGLSNVLDTLEIDKQTLTIPIGVGNVRFQSLRRGESIRRVIRLNGACDHVFAGSQVALGSRDRRDCTVTGSFFVALKRVG

Secondary structure (DSSP, 8-state):
----EEEEEEEEEEEEEEEEEEEE---TTS-EEEEEEEEEEEEE-SS-EEEEEEEETTEEEEPPEEEEEEEEEEEEEEEEEEE---TTSPPPPPPPP---EEEEEEEEEEEEPP----TT-TTTTS--EEEEEEEEESS----HHHHTTTTTT-BBTT----B---S-STT-EEEEEEEEEHHHHHTPPTT-EEEEEEEEEEETTEEEEESS------S--SEEEEEEEEEEEEE--